Protein 1PM4 (pdb70)

Sequence (351 aa):
IPNIATYTGTIQGKGEVCIIGNKEGKTRGGELYAVLHSTNVNADMTLILLRNVGGNGWGEIKRNDIDKPLKYEDYYTSGLSWIWKIKNNSSETSNYSLDATVHDDKEDSDVLTKCPVIPNIATYTGTIQGKGEVCIIGNKEGKTRGGELYAVLHSTNVNADMTLILLRNVGGNGWGEIKRNDIDKPLKYEDYYTSGLSWIWKIKNNSSETSNYSLDATVHDDKEDSDVLTKCPVIPNIATYTGTIQGKGEVCIIGNKEGKTRGGELYAVLHSTNVNADMTLILLRNVGGNGWGEIKRNDIDKPLKYEDYYTSGLSWIWKIKNNSSETSNYSLDATVHDDKEDSDVLTKCPV

B-factor: mean 22.73, std 11.71, range [5.82, 66.78]

Radius of gyration: 20.9 Å; Cα contacts (8 Å, |Δi|>4): 902; chains: 3; bounding box: 54×54×40 Å

Structure (mmCIF, N/CA/C/O backbone):
data_1PM4
#
_entry.id   1PM4
#
_cell.length_a   138.651
_cell.length_b   78.652
_cell.length_c   32.901
_cell.angle_alpha   90.00
_cell.angle_beta   91.97
_cell.angle_gamma   90.00
#
_symmetry.space_group_name_H-M   'C 1 2 1'
#
loop_
_entity.id
_entity.type
_entity.pdbx_description
1 polymer YPM
2 water water
#
loop_
_atom_site.group_PDB
_atom_site.id
_atom_site.type_symbol
_atom_site.label_atom_id
_atom_site.label_alt_id
_atom_site.label_comp_id
_atom_site.label_asym_id
_atom_site.label_entity_id
_atom_site.label_seq_id
_atom_site.pdbx_PDB_ins_code
_atom_site.Cartn_x
_atom_site.Cartn_y
_atom_site.Cartn_z
_atom_site.occupancy
_atom_site.B_iso_or_equiv
_atom_site.auth_seq_id
_atom_site.auth_comp_id
_atom_site.auth_asym_id
_atom_site.auth_atom_id
_atom_site.pdbx_PDB_model_num
ATOM 1 N N . ILE A 1 3 ? 37.907 -2.412 -4.445 1.00 39.51 15 ILE A N 1
ATOM 2 C CA . ILE A 1 3 ? 39.078 -2.206 -5.350 1.00 39.07 15 ILE A CA 1
ATOM 3 C C . ILE A 1 3 ? 39.536 -0.709 -5.520 1.00 37.75 15 ILE A C 1
ATOM 4 O O . ILE A 1 3 ? 40.404 -0.417 -6.347 1.00 37.98 15 ILE A O 1
ATOM 9 N N . PRO A 1 4 ? 38.977 0.232 -4.757 1.00 35.96 16 PRO A N 1
ATOM 10 C CA . PRO A 1 4 ? 39.159 1.673 -5.049 1.00 33.75 16 PRO A CA 1
ATOM 11 C C . PRO A 1 4 ? 40.601 2.252 -4.992 1.00 30.61 16 PRO A C 1
ATOM 12 O O . PRO A 1 4 ? 41.420 1.935 -4.116 1.00 30.88 16 PRO A O 1
ATOM 16 N N . ASN A 1 5 ? 40.893 3.146 -5.912 1.00 25.41 17 ASN A N 1
ATOM 17 C CA . ASN A 1 5 ? 42.199 3.778 -5.928 1.00 22.91 17 ASN A CA 1
ATOM 18 C C . ASN A 1 5 ? 42.055 5.168 -5.281 1.00 19.70 17 ASN A C 1
ATOM 19 O O . ASN A 1 5 ? 41.408 6.012 -5.871 1.00 17.25 17 ASN A O 1
ATOM 24 N N . ILE A 1 6 ? 42.557 5.320 -4.067 1.00 18.09 18 ILE A N 1
ATOM 25 C CA . ILE A 1 6 ? 42.500 6.584 -3.308 1.00 16.67 18 ILE A CA 1
ATOM 26 C C . ILE A 1 6 ? 43.93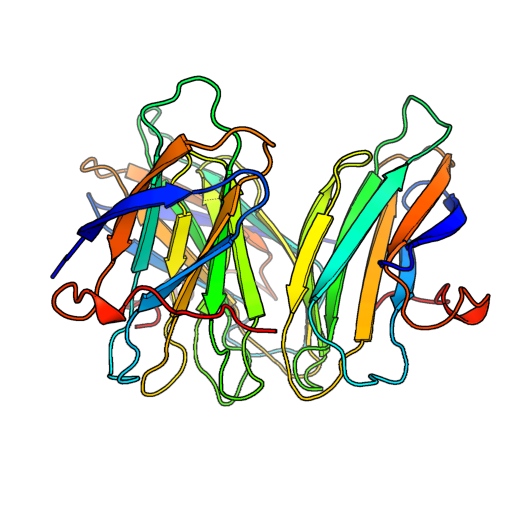2 7.093 -3.224 1.00 16.62 18 ILE A C 1
ATOM 27 O O . ILE A 1 6 ? 44.853 6.342 -2.795 1.00 18.31 18 ILE A O 1
ATOM 32 N N . ALA A 1 7 ? 44.176 8.333 -3.606 1.00 13.15 19 ALA A N 1
ATOM 33 C CA . ALA A 1 7 ? 45.491 8.964 -3.452 1.00 13.56 19 ALA A CA 1
ATOM 34 C C . ALA A 1 7 ? 45.432 9.970 -2.352 1.00 12.69 19 ALA A C 1
ATOM 35 O O . ALA A 1 7 ? 44.336 10.419 -2.011 1.00 12.24 19 ALA A O 1
ATOM 37 N N . THR A 1 8 ? 46.584 10.458 -1.909 1.00 11.00 20 THR A N 1
ATOM 38 C CA . THR A 1 8 ? 46.596 11.575 -0.962 1.00 10.54 20 THR A CA 1
ATOM 39 C C . THR A 1 8 ? 47.429 12.712 -1.499 1.00 11.57 20 THR A C 1
ATOM 40 O O . THR A 1 8 ? 48.612 12.535 -1.811 1.00 12.81 20 THR A O 1
ATOM 44 N N . TYR A 1 9 ? 46.803 13.873 -1.655 1.00 9.28 21 TYR A N 1
ATOM 45 C CA . TYR A 1 9 ? 47.462 15.108 -2.015 1.00 10.12 21 TYR A CA 1
ATOM 46 C C . TYR A 1 9 ? 47.793 15.848 -0.745 1.00 11.35 21 TYR A C 1
ATOM 47 O O . TYR A 1 9 ? 46.908 16.017 0.111 1.00 13.33 21 TYR A O 1
ATOM 56 N N . THR A 1 10 ? 49.021 16.342 -0.655 1.00 10.69 22 THR A N 1
ATOM 57 C CA . THR A 1 10 ? 49.435 17.061 0.542 1.00 10.56 22 THR A CA 1
ATOM 58 C C . THR A 1 10 ? 49.966 18.416 0.103 1.00 10.44 22 THR A C 1
ATOM 59 O O . THR A 1 10 ? 50.555 18.572 -1.012 1.00 12.02 22 THR A O 1
ATOM 66 N N . GLY A 1 11 ? 49.761 19.436 0.916 1.00 8.39 23 GLY A N 1
ATOM 67 C CA . GLY A 1 11 ? 50.326 20.733 0.644 1.00 9.05 23 GLY A CA 1
ATOM 68 C C . GLY A 1 11 ? 50.088 21.688 1.792 1.00 10.56 23 GLY A C 1
ATOM 69 O O . GLY A 1 11 ? 49.808 21.271 2.925 1.00 9.35 23 GLY A O 1
ATOM 70 N N . THR A 1 12 ? 50.239 22.972 1.478 1.00 10.22 24 THR A N 1
ATOM 71 C CA . THR A 1 12 ? 50.011 24.034 2.419 1.00 9.12 24 THR A CA 1
ATOM 72 C C . THR A 1 12 ? 49.127 25.056 1.748 1.00 9.84 24 THR A C 1
ATOM 73 O O . THR A 1 12 ? 49.326 25.321 0.554 1.00 10.58 24 THR A O 1
ATOM 77 N N . ILE A 1 13 ? 48.100 25.531 2.464 1.00 7.30 25 ILE A N 1
ATOM 78 C CA . ILE A 1 13 ? 47.164 26.488 1.845 1.00 6.38 25 ILE A CA 1
ATOM 79 C C . ILE A 1 13 ? 47.198 27.744 2.649 1.00 7.58 25 ILE A C 1
ATOM 80 O O . ILE A 1 13 ? 47.011 27.770 3.884 1.00 7.42 25 ILE A O 1
ATOM 85 N N . GLN A 1 14 ? 47.560 28.821 2.002 1.00 7.80 26 GLN A N 1
ATOM 86 C CA . GLN A 1 14 ? 47.653 30.101 2.658 1.00 6.43 26 GLN A CA 1
ATOM 87 C C . GLN A 1 14 ? 46.317 30.586 3.233 1.00 7.60 26 GLN A C 1
ATOM 88 O O . GLN A 1 14 ? 45.240 30.134 2.821 1.00 8.59 26 GLN A O 1
ATOM 94 N N . GLY A 1 15 ? 46.394 31.506 4.186 1.00 8.05 27 GLY A N 1
ATOM 95 C CA . GLY A 1 15 ? 45.178 32.136 4.721 1.00 7.55 27 GLY A CA 1
ATOM 96 C C . GLY A 1 15 ? 44.232 32.604 3.607 1.00 7.23 27 GLY A C 1
ATOM 97 O O . GLY A 1 15 ? 44.681 33.265 2.656 1.00 7.09 27 GLY A O 1
ATOM 98 N N . LYS A 1 16 ? 42.943 32.250 3.747 1.00 7.67 28 LYS A N 1
ATOM 99 C CA . LYS A 1 16 ? 41.875 32.587 2.816 1.00 6.34 28 LYS A CA 1
ATOM 100 C C . LYS A 1 16 ? 42.083 32.040 1.404 1.00 8.58 28 LYS A C 1
ATOM 101 O O . LYS A 1 16 ? 41.199 32.283 0.562 1.00 10.19 28 LYS A O 1
ATOM 107 N N . GLY A 1 17 ? 43.097 31.201 1.190 1.00 7.82 29 GLY A N 1
ATOM 108 C CA . GLY A 1 17 ? 43.382 30.717 -0.144 1.00 8.73 29 GLY A CA 1
ATOM 109 C C . GLY A 1 17 ? 42.398 29.635 -0.603 1.00 9.21 29 GLY A C 1
ATOM 110 O O . GLY A 1 17 ? 41.619 29.048 0.212 1.00 7.97 29 GLY A O 1
ATOM 111 N N . GLU A 1 18 ? 42.423 29.360 -1.899 1.00 7.90 30 GLU A N 1
ATOM 112 C CA . GLU A 1 18 ? 41.653 28.269 -2.456 1.00 9.63 30 GLU A CA 1
ATOM 113 C C . GLU A 1 18 ? 42.576 27.469 -3.352 1.00 10.50 30 GLU A C 1
ATOM 114 O O . GLU A 1 18 ? 43.379 28.085 -4.097 1.00 14.89 30 GLU A O 1
ATOM 125 N N . VAL A 1 19 ? 42.486 26.155 -3.302 1.00 10.35 31 VAL A N 1
ATOM 126 C CA . VAL A 1 19 ? 43.308 25.276 -4.118 1.00 9.80 31 VAL A CA 1
ATOM 127 C C . VAL A 1 19 ? 42.370 24.271 -4.757 1.00 10.13 31 VAL A C 1
ATOM 128 O O . VAL A 1 19 ? 41.515 23.708 -4.055 1.00 9.61 31 VAL A O 1
ATOM 132 N N . CYS A 1 20 ? 42.474 24.082 -6.093 1.00 8.80 32 CYS A N 1
ATOM 133 C CA . CYS A 1 20 ? 41.637 23.141 -6.796 1.00 8.48 32 CYS A CA 1
ATOM 134 C C . CYS A 1 20 ? 42.463 22.002 -7.389 1.00 8.12 32 CYS A C 1
ATOM 135 O O . CYS A 1 20 ? 43.551 22.248 -7.976 1.00 9.76 32 CYS A O 1
ATOM 138 N N . ILE A 1 21 ? 41.943 20.796 -7.225 1.00 7.98 33 ILE A N 1
ATOM 139 C CA . ILE A 1 21 ? 42.599 19.573 -7.641 1.00 9.39 33 ILE A CA 1
ATOM 140 C C . ILE A 1 21 ? 41.637 18.862 -8.589 1.00 10.06 33 ILE A C 1
ATOM 141 O O . ILE A 1 21 ? 40.469 18.623 -8.271 1.00 10.20 33 ILE A O 1
ATOM 146 N N . ILE A 1 22 ? 42.122 18.591 -9.793 1.00 10.45 34 ILE A N 1
ATOM 147 C CA . ILE A 1 22 ? 41.279 17.957 -10.801 1.00 11.14 34 ILE A CA 1
ATOM 148 C C . ILE A 1 22 ? 41.463 16.403 -10.806 1.00 11.69 34 ILE A C 1
ATOM 149 O O . ILE A 1 22 ? 42.525 15.891 -10.566 1.00 13.18 34 ILE A O 1
ATOM 154 N N . GLY A 1 23 ? 40.394 15.744 -11.147 1.00 13.41 35 GLY A N 1
ATOM 155 C CA . GLY A 1 23 ? 40.361 14.288 -11.294 1.00 15.62 35 GLY A CA 1
ATOM 156 C C . GLY A 1 23 ? 39.777 13.922 -12.626 1.00 16.66 35 GLY A C 1
ATOM 157 O O . GLY A 1 23 ? 38.908 14.624 -13.153 1.00 15.17 35 GLY A O 1
ATOM 158 N N . ASN A 1 24 ? 40.220 12.776 -13.131 1.00 18.75 36 ASN A N 1
ATOM 159 C CA . ASN A 1 24 ? 39.758 12.254 -14.410 1.00 21.47 36 ASN A CA 1
ATOM 160 C C . ASN A 1 24 ? 39.815 13.301 -15.531 1.00 22.91 36 ASN A C 1
ATOM 161 O O . ASN A 1 24 ? 38.827 13.544 -16.208 1.00 20.72 36 ASN A O 1
ATOM 166 N N . LYS A 1 25 ? 40.974 13.930 -15.692 1.00 25.70 37 LYS A N 1
ATOM 167 C CA . LYS A 1 25 ? 41.001 15.238 -16.365 1.00 28.17 37 LYS A CA 1
ATOM 168 C C . LYS A 1 25 ? 40.647 15.089 -17.883 1.00 31.64 37 LYS A C 1
ATOM 169 O O . LYS A 1 25 ? 39.882 15.901 -18.446 1.00 32.86 37 LYS A O 1
ATOM 175 N N . GLU A 1 26 ? 41.095 14.000 -18.496 1.00 33.84 38 GLU A N 1
ATOM 176 C CA . GLU A 1 26 ? 40.666 13.655 -19.866 1.00 36.02 38 GLU A CA 1
ATOM 177 C C . GLU A 1 26 ? 39.210 13.139 -20.030 1.00 36.91 38 GLU A C 1
ATOM 178 O O . GLU A 1 26 ? 38.833 12.740 -21.127 1.00 36.64 38 GLU A O 1
ATOM 184 N N . GLY A 1 27 ? 38.415 13.131 -18.954 1.00 37.55 39 GLY A N 1
ATOM 185 C CA . GLY A 1 27 ? 37.052 12.625 -18.990 1.00 38.09 39 GLY A CA 1
ATOM 186 C C . GLY A 1 27 ? 36.960 11.228 -19.603 1.00 38.71 39 GLY A C 1
ATOM 187 O O . GLY A 1 27 ? 36.217 11.010 -20.564 1.00 38.61 39 GLY A O 1
ATOM 188 N N . LYS A 1 28 ? 37.751 10.295 -19.090 1.00 38.93 40 LYS A N 1
ATOM 189 C CA . LYS A 1 28 ? 37.611 8.900 -19.457 1.00 39.10 40 LYS A CA 1
ATOM 190 C C . LYS A 1 28 ? 36.328 8.416 -18.793 1.00 39.34 40 LYS A C 1
ATOM 191 O O . LYS A 1 28 ? 35.887 8.996 -17.781 1.00 39.13 40 LYS A O 1
ATOM 197 N N . THR A 1 29 ? 35.702 7.393 -19.382 1.00 39.32 41 THR A N 1
ATOM 198 C CA . THR A 1 29 ? 34.418 6.887 -18.881 1.00 39.40 41 THR A CA 1
ATOM 199 C C . THR A 1 29 ? 34.627 6.114 -17.573 1.00 39.29 41 THR A C 1
ATOM 200 O O . THR A 1 29 ? 35.526 5.276 -17.462 1.00 39.73 41 THR A O 1
ATOM 204 N N . ARG A 1 30 ? 33.793 6.401 -16.585 1.00 39.20 42 ARG A N 1
ATOM 205 C CA . ARG A 1 30 ? 33.835 5.661 -15.323 1.00 39.00 42 ARG A CA 1
ATOM 206 C C . ARG A 1 30 ? 32.462 5.627 -14.713 1.00 38.48 42 ARG A C 1
ATOM 207 O O . ARG A 1 30 ? 31.664 6.543 -14.942 1.00 39.30 42 ARG A O 1
ATOM 215 N N . GLY A 1 31 ? 32.193 4.572 -13.933 1.00 37.04 43 GLY A N 1
ATOM 216 C CA . GLY A 1 31 ? 31.063 4.576 -13.025 1.00 35.61 43 GLY A CA 1
ATOM 217 C C . GLY A 1 31 ? 31.362 4.056 -11.634 1.00 33.76 43 GLY A C 1
ATOM 218 O O . GLY A 1 31 ? 32.026 3.029 -11.463 1.00 35.07 43 GLY A O 1
ATOM 219 N N . GLY A 1 32 ? 30.838 4.747 -10.627 1.00 30.34 44 GLY A N 1
ATOM 220 C CA . GLY A 1 32 ? 30.942 4.294 -9.252 1.00 27.93 44 GLY A CA 1
ATOM 221 C C . GLY A 1 32 ? 31.050 5.469 -8.311 1.00 25.67 44 GLY A C 1
ATOM 222 O O . GLY A 1 32 ? 30.551 6.549 -8.629 1.00 25.44 44 GLY A O 1
ATOM 223 N N . GLU A 1 33 ? 31.667 5.270 -7.160 1.00 23.06 45 GLU A N 1
ATOM 224 C CA . GLU A 1 33 ? 31.659 6.284 -6.144 1.00 21.47 45 GLU A CA 1
ATOM 225 C C . GLU A 1 33 ? 32.948 7.140 -6.249 1.00 19.55 45 GLU A C 1
ATOM 226 O O . GLU A 1 33 ? 34.062 6.653 -6.431 1.00 19.12 45 GLU A O 1
ATOM 232 N N . LEU A 1 34 ? 32.761 8.417 -6.110 1.00 15.98 46 LEU A N 1
ATOM 233 C CA . LEU A 1 34 ? 33.835 9.343 -5.912 1.00 16.17 46 LEU A CA 1
ATOM 234 C C . LEU A 1 34 ? 33.840 9.548 -4.412 1.00 15.77 46 LEU A C 1
ATOM 235 O O . LEU A 1 34 ? 32.776 9.686 -3.813 1.00 16.84 46 LEU A O 1
ATOM 240 N N . TYR A 1 35 ? 35.015 9.565 -3.806 1.00 14.93 47 TYR A N 1
ATOM 241 C CA . TYR A 1 35 ? 35.174 9.756 -2.355 1.00 13.88 47 TYR A CA 1
ATOM 242 C C . TYR A 1 35 ? 36.302 10.731 -2.171 1.00 12.82 47 TYR A C 1
ATOM 243 O O . TYR A 1 35 ? 37.297 10.691 -2.894 1.00 9.86 47 TYR A O 1
ATOM 252 N N . ALA A 1 36 ? 36.159 11.628 -1.208 1.00 11.34 48 ALA A N 1
ATOM 253 C CA . ALA A 1 36 ? 37.291 12.432 -0.782 1.00 11.79 48 ALA A CA 1
ATOM 254 C C . ALA A 1 36 ? 37.053 12.873 0.632 1.00 11.10 48 ALA A C 1
ATOM 255 O O . ALA A 1 36 ? 35.939 12.938 1.087 1.00 11.74 48 ALA A O 1
ATOM 257 N N . VAL A 1 37 ? 38.140 13.097 1.341 1.00 9.00 49 VAL A N 1
ATOM 258 C CA . VAL A 1 37 ? 38.068 13.711 2.715 1.00 9.93 49 VAL A CA 1
ATOM 259 C C . VAL A 1 37 ? 39.265 14.605 2.851 1.00 8.77 49 VAL A C 1
ATOM 260 O O . VAL A 1 37 ? 40.375 14.242 2.444 1.00 9.14 49 VAL A O 1
ATOM 264 N N . LEU A 1 38 ? 39.018 15.807 3.367 1.00 7.92 50 LEU A N 1
ATOM 265 C CA . LEU A 1 38 ? 40.009 16.814 3.655 1.00 7.38 50 LEU A CA 1
ATOM 266 C C . LEU A 1 38 ? 40.484 16.756 5.067 1.00 7.87 50 LEU A C 1
ATOM 267 O O . LEU A 1 38 ? 39.662 16.620 5.951 1.00 8.51 50 LEU A O 1
ATOM 272 N N . HIS A 1 39 ? 41.794 16.856 5.280 1.00 8.36 51 HIS A N 1
ATOM 273 C CA . HIS A 1 39 ? 42.343 16.805 6.653 1.00 9.26 51 HIS A CA 1
ATOM 274 C C . HIS A 1 39 ? 43.410 17.890 6.746 1.00 9.74 51 HIS A C 1
ATOM 275 O O . HIS A 1 39 ? 43.884 18.432 5.748 1.00 9.12 51 HIS A O 1
ATOM 282 N N . SER A 1 40 ? 43.833 18.167 7.976 1.00 8.48 52 SER A N 1
ATOM 283 C CA . SER A 1 40 ? 44.950 19.064 8.245 1.00 9.25 52 SER A CA 1
ATOM 284 C C . SER A 1 40 ? 45.665 18.686 9.542 1.00 9.40 52 SER A C 1
ATOM 285 O O . SER A 1 40 ? 44.984 18.310 10.548 1.00 10.97 52 SER A O 1
ATOM 288 N N . THR A 1 41 ? 46.993 18.758 9.501 1.00 10.32 53 THR A N 1
ATOM 289 C CA . THR A 1 41 ? 47.768 18.630 10.756 1.00 10.95 53 THR A CA 1
ATOM 290 C C . THR A 1 41 ? 47.570 19.808 11.683 1.00 11.67 53 THR A C 1
ATOM 291 O O . THR A 1 41 ? 48.017 19.716 12.823 1.00 13.06 53 THR A O 1
ATOM 295 N N . ASN A 1 42 ? 46.967 20.902 11.222 1.00 10.07 54 ASN A N 1
ATOM 296 C CA . ASN A 1 42 ? 46.552 22.020 12.031 1.00 10.68 54 ASN A CA 1
ATOM 297 C C . ASN A 1 42 ? 45.282 21.634 12.725 1.00 10.34 54 ASN A C 1
ATOM 298 O O . ASN A 1 42 ? 44.266 21.565 12.120 1.00 10.82 54 ASN A O 1
ATOM 303 N N . VAL A 1 43 ? 45.335 21.436 14.033 1.00 11.44 55 VAL A N 1
ATOM 304 C CA . VAL A 1 43 ? 44.151 20.906 14.735 1.00 10.21 55 VAL A CA 1
ATOM 305 C C . VAL A 1 43 ? 43.037 21.957 14.686 1.00 11.19 55 VAL A C 1
ATOM 306 O O . VAL A 1 43 ? 41.856 21.645 14.845 1.00 11.95 55 VAL A O 1
ATOM 310 N N . ASN A 1 44 ? 43.423 23.205 14.479 1.00 11.44 56 ASN A N 1
ATOM 311 C CA . ASN A 1 44 ? 42.469 24.293 14.457 1.00 12.81 56 ASN A CA 1
ATOM 312 C C . ASN A 1 44 ? 41.976 24.649 13.048 1.00 11.84 56 ASN A C 1
ATOM 313 O O . ASN A 1 44 ? 41.319 25.661 12.853 1.00 14.62 56 ASN A O 1
ATOM 318 N N . ALA A 1 45 ? 42.292 23.835 12.084 1.00 11.30 57 ALA A N 1
ATOM 319 C CA . ALA A 1 45 ? 41.988 24.184 10.713 1.00 10.84 57 ALA A CA 1
ATOM 320 C C . ALA A 1 45 ? 40.501 24.365 10.497 1.00 10.25 57 ALA A C 1
ATOM 321 O O . ALA A 1 45 ? 39.663 23.612 11.079 1.00 10.43 57 ALA A O 1
ATOM 323 N N . ASP A 1 46 ? 40.145 25.360 9.679 1.00 9.53 58 ASP A N 1
ATOM 324 C CA . ASP A 1 46 ? 38.782 25.641 9.299 1.00 10.77 58 ASP A CA 1
ATOM 325 C C . ASP A 1 46 ? 38.714 25.729 7.770 1.00 10.35 58 ASP A C 1
ATOM 326 O O . ASP A 1 46 ? 39.205 26.742 7.189 1.00 9.58 58 ASP A O 1
ATOM 331 N N . MET A 1 47 ? 38.304 24.625 7.103 1.00 9.14 59 MET A N 1
ATOM 332 C CA . MET A 1 47 ? 38.322 24.508 5.632 1.00 8.16 59 MET A CA 1
ATOM 333 C C . MET A 1 47 ? 37.057 23.822 5.122 1.00 9.74 59 MET A C 1
ATOM 334 O O . MET A 1 47 ? 36.348 23.086 5.847 1.00 12.21 59 MET A O 1
ATOM 339 N N . THR A 1 48 ? 36.728 24.149 3.886 1.00 6.97 60 THR A N 1
ATOM 340 C CA . THR A 1 48 ? 35.622 23.551 3.198 1.00 9.21 60 THR A CA 1
ATOM 341 C C . THR A 1 48 ? 36.069 22.860 1.963 1.00 9.01 60 THR A C 1
ATOM 342 O O . THR A 1 48 ? 36.915 23.359 1.259 1.00 5.98 60 THR A O 1
ATOM 346 N N . LEU A 1 49 ? 35.507 21.688 1.738 1.00 7.89 61 LEU A N 1
ATOM 347 C CA . LEU A 1 49 ? 35.744 20.926 0.520 1.00 8.66 61 LEU A CA 1
ATOM 348 C C . LEU A 1 49 ? 34.478 20.931 -0.340 1.00 9.32 61 LEU A C 1
ATOM 349 O O . LEU A 1 49 ? 33.397 20.526 0.121 1.00 10.33 61 LEU A O 1
ATOM 354 N N . ILE A 1 50 ? 34.645 21.327 -1.583 1.00 8.39 62 ILE A N 1
ATOM 355 C CA . ILE A 1 50 ? 33.534 21.412 -2.514 1.00 9.47 62 ILE A CA 1
ATOM 356 C C . ILE A 1 50 ? 33.855 20.538 -3.716 1.00 9.88 62 ILE A C 1
ATOM 357 O O . ILE A 1 50 ? 34.940 20.616 -4.280 1.00 9.58 62 ILE A O 1
ATOM 362 N N . LEU A 1 51 ? 32.933 19.635 -4.064 1.00 10.32 63 LEU A N 1
ATOM 363 C CA . LEU A 1 51 ? 32.981 18.853 -5.281 1.00 11.55 63 LEU A CA 1
ATOM 364 C C . LEU A 1 51 ? 32.265 19.574 -6.405 1.00 11.05 63 LEU A C 1
ATOM 365 O O . LEU A 1 51 ? 31.066 19.926 -6.294 1.00 10.35 63 LEU A O 1
ATOM 370 N N . LEU A 1 52 ? 33.024 19.878 -7.464 1.00 11.54 64 LEU A N 1
ATOM 371 C CA . LEU A 1 52 ? 32.451 20.443 -8.662 1.00 13.52 64 LEU A CA 1
ATOM 372 C C . LEU A 1 52 ? 32.485 19.438 -9.806 1.00 14.99 64 LEU A C 1
ATOM 373 O O . LEU A 1 52 ? 33.452 18.648 -9.938 1.00 15.42 64 LEU A O 1
ATOM 378 N N . ARG A 1 53 ? 31.464 19.502 -10.651 1.00 17.36 65 ARG A N 1
ATOM 379 C CA . ARG A 1 53 ? 31.418 18.718 -11.885 1.00 20.16 65 ARG A CA 1
ATOM 380 C C . ARG A 1 53 ? 31.299 19.597 -13.106 1.00 21.62 65 ARG A C 1
ATOM 381 O O . ARG A 1 53 ? 30.658 20.632 -13.053 1.00 15.46 65 ARG A O 1
ATOM 389 N N . ASN A 1 54 ? 31.901 19.182 -14.218 1.00 25.14 66 ASN A N 1
ATOM 390 C CA . ASN A 1 54 ? 31.690 19.878 -15.469 1.00 28.41 66 ASN A CA 1
ATOM 391 C C . ASN A 1 54 ? 30.372 19.355 -16.056 1.00 30.72 66 ASN A C 1
ATOM 392 O O . ASN A 1 54 ? 30.201 18.172 -16.293 1.00 32.17 66 ASN A O 1
ATOM 397 N N . VAL A 1 55 ? 29.455 20.259 -16.296 1.00 33.09 67 VAL A N 1
ATOM 398 C CA . VAL A 1 55 ? 28.022 19.934 -16.347 1.00 35.34 67 VAL A CA 1
ATOM 399 C C . VAL A 1 55 ? 27.515 19.320 -17.672 1.00 36.89 67 VAL A C 1
ATOM 400 O O . VAL A 1 55 ? 26.847 18.243 -17.675 1.00 37.53 67 VAL A O 1
ATOM 404 N N . GLY A 1 56 ? 27.774 20.032 -18.761 1.00 36.70 68 GLY A N 1
ATOM 405 C CA . GLY A 1 56 ? 27.607 19.472 -20.099 1.00 37.56 68 GLY A CA 1
ATOM 406 C C . GLY A 1 56 ? 28.448 20.211 -21.132 1.00 37.49 68 GLY A C 1
ATOM 407 O O . GLY A 1 56 ? 28.060 20.325 -22.303 1.00 37.63 68 GLY A O 1
ATOM 408 N N . GLY A 1 57 ? 29.611 20.703 -20.694 1.00 37.65 69 GLY A N 1
ATOM 409 C CA . GLY A 1 57 ? 30.359 21.715 -21.434 1.00 37.66 69 GLY A CA 1
ATOM 410 C C . GLY A 1 57 ? 29.847 23.116 -21.114 1.00 37.09 69 GLY A C 1
ATOM 411 O O . GLY A 1 57 ? 30.348 24.151 -21.632 1.00 37.79 69 GLY A O 1
ATOM 412 N N . ASN A 1 58 ? 28.838 23.162 -20.248 1.00 35.28 70 ASN A N 1
ATOM 413 C CA . ASN A 1 58 ? 28.201 24.425 -19.897 1.00 34.31 70 ASN A CA 1
ATOM 414 C C . ASN A 1 58 ? 29.060 25.225 -18.898 1.00 32.06 70 ASN A C 1
ATOM 415 O O . ASN A 1 58 ? 28.941 26.471 -18.776 1.00 32.02 70 ASN A O 1
ATOM 420 N N . GLY A 1 59 ? 29.977 24.510 -18.237 1.00 28.78 71 GLY A N 1
ATOM 421 C CA . GLY A 1 59 ? 30.771 25.065 -17.187 1.00 26.63 71 GLY A CA 1
ATOM 422 C C . GLY A 1 59 ? 30.790 24.132 -15.986 1.00 23.73 71 GLY A C 1
ATOM 423 O O . GLY A 1 59 ? 30.448 22.979 -16.062 1.00 23.53 71 GLY A O 1
ATOM 424 N N . TRP A 1 60 ? 31.207 24.664 -14.857 1.00 21.23 72 TRP A N 1
ATOM 425 C CA . TRP A 1 60 ? 31.402 23.872 -13.661 1.00 18.09 72 TRP A CA 1
ATOM 426 C C . TRP A 1 60 ? 30.327 24.220 -12.651 1.00 17.48 72 TRP A C 1
ATOM 427 O O . TRP A 1 60 ? 29.976 25.405 -12.508 1.00 19.29 72 TRP A O 1
ATOM 438 N N . GLY A 1 61 ? 29.829 23.218 -11.947 1.00 14.61 73 GLY A N 1
ATOM 439 C CA . GLY A 1 61 ? 28.800 23.372 -10.944 1.00 14.77 73 GLY A CA 1
ATOM 440 C C . GLY A 1 61 ? 29.027 22.530 -9.704 1.00 11.95 73 GLY A C 1
ATOM 441 O O . GLY A 1 61 ? 29.321 21.307 -9.777 1.00 13.90 73 GLY A O 1
ATOM 442 N N . GLU A 1 62 ? 28.765 23.111 -8.547 1.00 11.81 74 GLU A N 1
ATOM 443 C CA . GLU A 1 62 ? 28.880 22.347 -7.304 1.00 11.13 74 GLU A CA 1
ATOM 444 C C . GLU A 1 62 ? 27.888 21.167 -7.246 1.00 12.17 74 GLU A C 1
ATOM 445 O O . GLU A 1 62 ? 26.742 21.303 -7.581 1.00 10.85 74 GLU A O 1
ATOM 451 N N . ILE A 1 63 ? 28.355 20.004 -6.864 1.00 13.78 75 ILE A N 1
ATOM 452 C CA . ILE A 1 63 ? 27.512 18.883 -6.472 1.00 14.06 75 ILE A CA 1
ATOM 453 C C . ILE A 1 63 ? 27.172 18.909 -5.024 1.00 14.32 75 ILE A C 1
ATOM 454 O O . ILE A 1 63 ? 25.990 18.796 -4.646 1.00 13.60 75 ILE A O 1
ATOM 459 N N . LYS A 1 64 ? 28.187 18.993 -4.160 1.00 11.46 76 LYS A N 1
ATOM 460 C CA . LYS A 1 64 ? 27.975 19.042 -2.736 1.00 11.17 76 LYS A CA 1
ATOM 461 C C . LYS A 1 64 ? 29.265 19.511 -2.087 1.00 10.28 76 LYS A C 1
ATOM 462 O O . LYS A 1 64 ? 30.251 19.615 -2.760 1.00 11.26 76 LYS A O 1
ATOM 468 N N . ARG A 1 65 ? 29.187 19.744 -0.793 1.00 11.09 77 ARG A N 1
ATOM 469 C CA . ARG A 1 65 ? 30.301 20.216 0.015 1.00 11.61 77 ARG A CA 1
ATOM 470 C C . ARG A 1 65 ? 30.305 19.680 1.420 1.00 12.71 77 ARG A C 1
ATOM 471 O O . ARG A 1 65 ? 29.286 19.261 1.971 1.00 12.76 77 ARG A O 1
ATOM 479 N N . ASN A 1 66 ? 31.463 19.710 2.057 1.00 12.86 78 ASN A N 1
ATOM 480 C CA . ASN A 1 66 ? 31.551 19.219 3.432 1.00 15.42 78 ASN A CA 1
ATOM 481 C C . ASN A 1 66 ? 32.603 19.994 4.164 1.00 14.55 78 ASN A C 1
ATOM 482 O O . ASN A 1 66 ? 33.536 20.586 3.543 1.00 13.04 78 ASN A O 1
ATOM 487 N N . ASP A 1 67 ? 32.551 19.961 5.475 1.00 11.61 79 ASP A N 1
ATOM 488 C CA . ASP A 1 67 ? 33.593 20.552 6.257 1.00 13.12 79 ASP A CA 1
ATOM 489 C C . ASP A 1 67 ? 34.822 19.643 6.247 1.00 10.64 79 ASP A C 1
ATOM 490 O O . ASP A 1 67 ? 34.758 18.484 5.849 1.00 9.31 79 ASP A O 1
ATOM 495 N N . ILE A 1 68 ? 35.901 20.184 6.746 1.00 11.78 80 ILE A N 1
ATOM 496 C CA . ILE A 1 68 ? 37.129 19.413 7.045 1.00 11.38 80 ILE A CA 1
ATOM 497 C C . ILE A 1 68 ? 36.764 18.204 7.894 1.00 11.07 80 ILE A C 1
ATOM 498 O O . ILE A 1 68 ? 35.843 18.268 8.723 1.00 9.59 80 ILE A O 1
ATOM 503 N N . ASP A 1 69 ? 37.384 17.077 7.588 1.00 10.70 81 ASP A N 1
ATOM 504 C CA . ASP A 1 69 ? 37.284 15.827 8.300 1.00 10.24 81 ASP A CA 1
ATOM 505 C C . ASP A 1 69 ? 35.983 15.065 8.025 1.00 11.43 81 ASP A C 1
ATOM 506 O O . ASP A 1 69 ? 35.847 13.976 8.550 1.00 12.46 81 ASP A O 1
ATOM 511 N N . LYS A 1 70 ? 35.066 15.610 7.232 1.00 9.78 82 LYS A N 1
ATOM 512 C CA . LYS A 1 70 ? 33.830 14.945 6.851 1.00 11.69 82 LYS A CA 1
ATOM 513 C C . LYS A 1 70 ? 33.905 14.396 5.423 1.00 11.36 82 LYS A C 1
ATOM 514 O O . LYS A 1 70 ? 33.992 15.162 4.506 1.00 10.46 82 LYS A O 1
ATOM 520 N N . PRO A 1 71 ? 33.852 13.097 5.220 1.00 12.79 83 PRO A N 1
ATOM 521 C CA . PRO A 1 71 ? 33.954 12.586 3.840 1.00 14.79 83 PRO A CA 1
ATOM 522 C C . PRO A 1 71 ? 32.776 12.944 2.958 1.00 14.75 83 PRO A C 1
ATOM 523 O O . PRO A 1 71 ? 31.641 13.111 3.437 1.00 15.52 83 PRO A O 1
ATOM 527 N N . LEU A 1 72 ? 33.091 13.148 1.684 1.00 13.09 84 LEU A N 1
ATOM 528 C CA . LEU A 1 72 ? 32.192 13.480 0.623 1.00 13.48 84 LEU A CA 1
ATOM 529 C C . LEU A 1 72 ? 32.158 12.255 -0.267 1.00 13.37 84 LEU A C 1
ATOM 530 O O . LEU A 1 72 ? 33.212 11.821 -0.756 1.00 12.43 84 LEU A O 1
ATOM 535 N N . LYS A 1 73 ? 30.973 11.713 -0.467 1.00 12.23 85 LYS A N 1
ATOM 536 C CA . LYS A 1 73 ? 30.771 10.574 -1.378 1.00 13.24 85 LYS A CA 1
ATOM 537 C C . LYS A 1 73 ? 29.710 10.929 -2.371 1.00 12.38 85 LYS A C 1
ATOM 538 O O . LYS A 1 73 ? 28.720 11.583 -1.997 1.00 12.46 85 LYS A O 1
ATOM 544 N N . TYR A 1 74 ? 29.901 10.472 -3.610 1.00 12.42 86 TYR A N 1
ATOM 545 C CA . TYR A 1 74 ? 28.979 10.764 -4.712 1.00 12.45 86 TYR A CA 1
ATOM 546 C C . TYR A 1 74 ? 29.053 9.692 -5.799 1.00 11.47 86 TYR A C 1
ATOM 547 O O . TYR A 1 74 ? 30.105 9.382 -6.285 1.00 13.49 86 TYR A O 1
ATOM 556 N N . GLU A 1 75 ? 27.916 9.134 -6.202 1.00 10.64 87 GLU A N 1
ATOM 557 C CA . GLU A 1 75 ? 27.892 8.077 -7.178 1.00 11.38 87 GLU A CA 1
ATOM 558 C C . GLU A 1 75 ? 27.452 8.615 -8.476 1.00 11.74 87 GLU A C 1
ATOM 559 O O . GLU A 1 75 ? 26.419 9.231 -8.534 1.00 10.78 87 GLU A O 1
ATOM 565 N N . ASP A 1 76 ? 28.200 8.271 -9.518 1.00 14.43 88 ASP A N 1
ATOM 566 C CA . ASP A 1 76 ? 27.984 8.649 -10.893 1.00 18.98 88 ASP A CA 1
ATOM 567 C C . ASP A 1 76 ? 28.075 7.392 -11.748 1.00 17.91 88 ASP A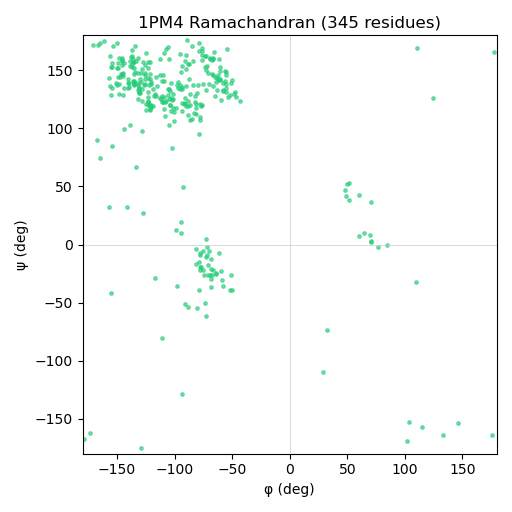 C 1
ATOM 568 O O . ASP A 1 76 ? 29.052 6.659 -11.615 1.00 17.62 88 ASP A O 1
ATOM 573 N N . TYR A 1 77 ? 27.101 7.159 -12.637 1.00 16.49 89 TYR A N 1
ATOM 574 C CA . TYR A 1 77 ? 27.132 6.003 -13.556 1.00 17.41 89 TYR A CA 1
ATOM 575 C C . TYR A 1 77 ? 26.938 6.453 -14.997 1.00 18.87 89 TYR A C 1
ATOM 576 O O . TYR A 1 77 ? 26.414 5.715 -15.851 1.00 19.23 89 TYR A O 1
ATOM 585 N N . TYR A 1 78 ? 27.328 7.689 -15.249 1.00 20.66 90 TYR A N 1
ATOM 586 C CA . TYR A 1 78 ? 27.166 8.293 -16.562 1.00 22.78 90 TYR A CA 1
ATOM 587 C C . TYR A 1 78 ? 28.016 7.582 -17.617 1.00 23.88 90 TYR A C 1
ATOM 588 O O . TYR A 1 78 ? 29.117 7.129 -17.334 1.00 22.85 90 TYR A O 1
ATOM 597 N N . THR A 1 79 ? 27.490 7.488 -18.832 1.00 24.96 91 THR A N 1
ATOM 598 C CA . THR A 1 79 ? 28.202 6.740 -19.859 1.00 27.34 91 THR A CA 1
ATOM 599 C C . THR A 1 79 ? 29.346 7.582 -20.453 1.00 29.03 91 THR A C 1
ATOM 600 O O . THR A 1 79 ? 30.435 7.046 -20.680 1.00 31.65 91 THR A O 1
ATOM 604 N N . SER A 1 80 ? 29.121 8.876 -20.653 1.00 29.92 92 SER A N 1
ATOM 605 C CA . SER A 1 80 ? 30.193 9.771 -21.095 1.00 31.00 92 SER A CA 1
ATOM 606 C C . SER A 1 80 ? 31.039 10.131 -19.872 1.00 31.33 92 SER A C 1
ATOM 607 O O . SER A 1 80 ? 30.513 10.371 -18.796 1.00 32.11 92 SER A O 1
ATOM 610 N N . GLY A 1 81 ? 32.353 10.136 -20.041 1.00 31.88 93 GLY A N 1
ATOM 611 C CA . GLY A 1 81 ? 33.243 10.450 -18.938 1.00 31.65 93 GLY A CA 1
ATOM 612 C C . GLY A 1 81 ? 33.179 11.922 -18.650 1.00 31.06 93 GLY A C 1
ATOM 613 O O . GLY A 1 81 ? 32.894 12.726 -19.533 1.00 33.07 93 GLY A O 1
ATOM 614 N N . LEU A 1 82 ? 33.448 12.289 -17.407 1.00 29.54 94 LEU A N 1
ATOM 615 C CA . LEU A 1 82 ? 33.492 13.677 -17.043 1.00 28.58 94 LEU A CA 1
ATOM 616 C C . LEU A 1 82 ? 34.481 13.874 -15.931 1.00 26.24 94 LEU A C 1
ATOM 617 O O . LEU A 1 82 ? 34.738 12.977 -15.119 1.00 27.08 94 LEU A O 1
ATOM 622 N N . SER A 1 83 ? 35.034 15.068 -15.906 1.00 24.81 95 SER A N 1
ATOM 623 C CA . SER A 1 83 ? 36.045 15.371 -14.929 1.00 21.63 95 SER A CA 1
ATOM 624 C C . SER A 1 83 ? 35.380 16.030 -13.761 1.00 18.35 95 SER A C 1
ATOM 625 O O . SER A 1 83 ? 34.230 16.509 -13.797 1.00 17.62 95 SER A O 1
ATOM 628 N N . TRP A 1 84 ? 36.120 16.050 -12.672 1.00 15.23 96 TRP A N 1
ATOM 629 C CA . TRP A 1 84 ? 35.596 16.644 -11.456 1.00 14.40 96 TRP A CA 1
ATOM 630 C C . TRP A 1 84 ? 36.709 17.477 -10.891 1.00 12.51 96 TRP A C 1
ATOM 631 O O . TRP A 1 84 ? 37.880 17.238 -11.199 1.00 9.53 96 TRP A O 1
ATOM 642 N N . ILE A 1 85 ? 36.340 18.422 -10.047 1.00 11.43 97 ILE A N 1
ATOM 643 C CA . ILE A 1 85 ? 37.278 19.202 -9.237 1.00 11.48 97 ILE A CA 1
ATOM 644 C C . ILE A 1 85 ? 36.895 19.183 -7.783 1.00 9.72 97 ILE A C 1
ATOM 645 O O . ILE A 1 85 ? 35.709 19.369 -7.379 1.00 10.40 97 ILE A O 1
ATOM 650 N N . TRP A 1 86 ? 37.907 18.948 -6.967 1.00 9.05 98 TRP A N 1
ATOM 651 C CA . TRP A 1 86 ? 37.856 19.165 -5.550 1.00 8.77 98 TRP A CA 1
ATOM 652 C C . TRP A 1 86 ? 38.394 20.583 -5.258 1.00 9.36 98 TRP A C 1
ATOM 653 O O . TRP A 1 86 ? 39.551 20.857 -5.527 1.00 12.19 98 TRP A O 1
ATOM 664 N N . LYS A 1 87 ? 37.544 21.462 -4.753 1.00 9.04 99 LYS A N 1
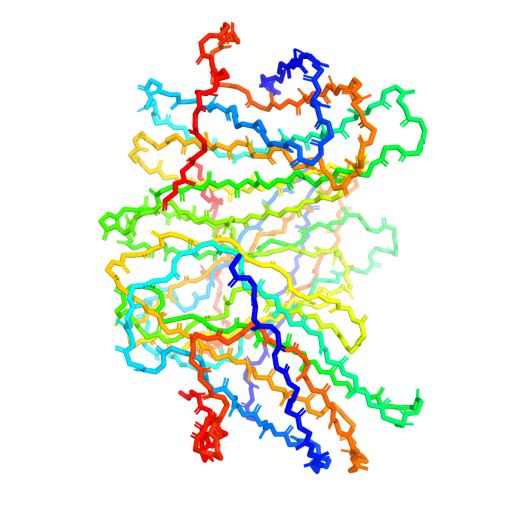ATOM 665 C CA . LYS A 1 87 ? 37.991 22.771 -4.335 1.00 8.13 99 LYS A CA 1
ATOM 666 C C . LYS A 1 87 ? 38.120 22.841 -2.818 1.00 8.16 99 LYS A C 1
ATOM 667 O O . LYS A 1 87 ? 37.162 22.550 -2.105 1.00 7.76 99 LYS A O 1
ATOM 673 N N . ILE A 1 88 ? 39.287 23.199 -2.369 1.00 8.04 100 ILE A N 1
ATOM 674 C CA . ILE A 1 88 ? 39.641 23.360 -0.967 1.00 7.88 100 ILE A CA 1
ATOM 675 C C . ILE A 1 88 ? 39.668 24.846 -0.703 1.00 7.46 100 ILE A C 1
ATOM 676 O O . ILE A 1 88 ? 40.499 25.579 -1.288 1.00 9.06 100 ILE A O 1
ATOM 681 N N . LYS A 1 89 ? 38.827 25.281 0.228 1.00 8.45 101 LYS A N 1
ATOM 682 C CA . LYS A 1 89 ? 38.788 26.654 0.640 1.00 8.44 101 LYS A CA 1
ATOM 683 C C . LYS A 1 89 ? 39.294 26.751 2.075 1.00 8.19 101 LYS A C 1
ATOM 684 O O . LYS A 1 89 ? 38.766 26.070 2.939 1.00 8.14 101 LYS A O 1
ATOM 690 N N . ASN A 1 90 ? 40.307 27.593 2.302 1.00 7.20 102 ASN A N 1
ATOM 691 C CA . ASN A 1 90 ? 40.736 27.890 3.655 1.00 7.05 102 ASN A CA 1
ATOM 692 C C . ASN A 1 90 ? 39.917 29.033 4.232 1.00 9.62 102 ASN A C 1
ATOM 693 O O . ASN A 1 90 ? 39.997 30.163 3.743 1.00 8.86 102 ASN A O 1
ATOM 698 N N . ASN A 1 91 ? 39.019 28.725 5.160 1.00 7.73 103 ASN A N 1
ATOM 699 C CA . ASN A 1 91 ? 38.144 29.750 5.757 1.00 9.32 103 ASN A CA 1
ATOM 700 C C . ASN A 1 91 ? 38.871 30.593 6.797 1.00 8.94 103 ASN A C 1
ATOM 701 O O . ASN A 1 91 ? 38.411 31.696 7.191 1.00 10.54 103 ASN A O 1
ATOM 706 N N . SER A 1 92 ? 39.981 30.075 7.290 1.00 9.77 104 SER A N 1
ATOM 707 C CA . SER A 1 92 ? 40.812 30.753 8.277 1.00 9.74 104 SER A CA 1
ATOM 708 C C . SER A 1 92 ? 41.843 31.667 7.640 1.00 9.13 104 SER A C 1
ATOM 709 O O . SER A 1 92 ? 42.240 31.473 6.473 1.00 8.36 104 SER A O 1
ATOM 712 N N . SER A 1 93 ? 42.292 32.677 8.394 1.00 7.39 105 SER A N 1
ATOM 713 C CA . SER A 1 93 ? 43.421 33.490 7.975 1.00 8.77 105 SER A CA 1
ATOM 714 C C . SER A 1 93 ? 44.779 32.777 8.223 1.00 7.42 105 SER A C 1
ATOM 715 O O . SER A 1 93 ? 45.809 33.245 7.804 1.00 10.00 105 SER A O 1
ATOM 718 N N . GLU A 1 94 ? 44.758 31.650 8.933 1.00 9.27 106 GLU A N 1
ATOM 719 C CA . GLU A 1 94 ? 45.941 30.874 9.263 1.00 8.24 106 GLU A CA 1
ATOM 720 C C . GLU A 1 94 ? 46.385 29.965 8.148 1.00 8.79 106 GLU A C 1
ATOM 721 O O . GLU A 1 94 ? 45.648 29.072 7.705 1.00 7.73 106 GLU A O 1
ATOM 727 N N . THR A 1 95 ? 47.617 30.171 7.692 1.00 7.68 107 THR A N 1
ATOM 728 C CA . THR A 1 95 ? 48.219 29.305 6.704 1.00 8.46 107 THR A CA 1
ATOM 729 C C . THR A 1 95 ? 48.384 27.948 7.324 1.00 10.13 107 THR A C 1
ATOM 730 O O . THR A 1 95 ? 48.861 27.846 8.478 1.00 11.35 107 THR A O 1
ATOM 734 N N . SER A 1 96 ? 47.882 26.948 6.620 1.00 10.34 108 SER A N 1
ATOM 735 C CA . SER A 1 96 ? 47.705 25.610 7.163 1.00 11.99 108 SER A CA 1
ATOM 736 C C . SER A 1 96 ? 48.153 24.488 6.235 1.00 12.40 108 SER A C 1
ATOM 737 O O . SER A 1 96 ? 47.978 24.581 5.031 1.00 10.96 108 SER A O 1
ATOM 740 N N . ASN A 1 97 ? 48.659 23.392 6.815 1.00 10.77 109 ASN A N 1
ATOM 741 C CA . ASN A 1 97 ? 48.807 22.146 6.057 1.00 9.87 109 ASN A CA 1
ATOM 742 C C . ASN A 1 97 ? 47.436 21.696 5.570 1.00 10.02 109 ASN A C 1
ATOM 743 O O . ASN A 1 97 ? 46.416 21.925 6.244 1.00 9.65 109 ASN A O 1
ATOM 748 N N . TYR A 1 98 ? 47.402 21.034 4.426 1.00 7.79 110 TYR A N 1
ATOM 749 C CA . TYR A 1 98 ? 46.245 20.191 4.094 1.00 7.92 110 TYR A CA 1
ATOM 750 C C . TYR A 1 98 ? 46.675 18.829 3.568 1.00 8.10 110 TYR A C 1
ATOM 751 O O . TYR A 1 98 ? 47.808 18.657 3.085 1.00 7.18 110 TYR A O 1
ATOM 760 N N . SER A 1 99 ? 45.788 17.871 3.673 1.00 8.14 111 SER A N 1
ATOM 761 C CA . SER A 1 99 ? 45.904 16.624 2.949 1.00 9.60 111 SER A CA 1
ATOM 762 C C . SER A 1 99 ? 44.517 16.255 2.457 1.00 9.70 111 SER A C 1
ATOM 763 O O . SER A 1 99 ? 43.520 16.386 3.172 1.00 11.93 111 SER A O 1
ATOM 766 N N . LEU A 1 100 ? 44.430 15.827 1.212 1.00 7.97 112 LEU A N 1
ATOM 767 C CA . LEU A 1 100 ? 43.146 15.434 0.625 1.00 8.38 112 LEU A CA 1
ATOM 768 C C . LEU A 1 100 ? 43.327 13.961 0.190 1.00 9.58 112 LEU A C 1
ATOM 769 O O . LEU A 1 100 ? 44.118 13.689 -0.707 1.00 9.16 112 LEU A O 1
ATOM 774 N N . ASP A 1 101 ? 42.576 13.077 0.785 1.00 8.48 113 ASP A N 1
ATOM 775 C CA . ASP A 1 101 ? 42.457 11.725 0.304 1.00 10.31 113 ASP A CA 1
ATOM 776 C C . ASP A 1 101 ? 41.330 11.709 -0.700 1.00 11.50 113 ASP A C 1
ATOM 777 O O . ASP A 1 101 ? 40.223 12.182 -0.399 1.00 13.34 113 ASP A O 1
ATOM 782 N N . ALA A 1 102 ? 41.599 11.268 -1.914 1.00 10.72 114 ALA A N 1
ATOM 783 C CA . ALA A 1 102 ? 40.543 11.228 -2.979 1.00 10.79 114 ALA A CA 1
ATOM 784 C C . ALA A 1 102 ? 40.670 10.092 -3.958 1.00 10.44 114 ALA A C 1
ATOM 785 O O . ALA A 1 102 ? 41.770 9.703 -4.336 1.00 9.66 114 ALA A O 1
ATOM 787 N N . THR A 1 103 ? 39.535 9.622 -4.417 1.00 11.08 115 THR A N 1
ATOM 788 C CA . THR A 1 103 ? 39.468 8.692 -5.530 1.00 13.86 115 THR A CA 1
ATOM 789 C C . THR A 1 103 ? 40.218 9.248 -6.712 1.00 13.60 115 THR A C 1
ATOM 790 O O . THR A 1 103 ? 40.030 10.381 -7.046 1.00 13.74 115 THR A O 1
ATOM 794 N N . VAL A 1 104 ? 41.137 8.478 -7.267 1.00 15.36 116 VAL A N 1
ATOM 795 C CA . VAL A 1 104 ? 41.737 8.859 -8.526 1.00 17.94 116 VAL A CA 1
ATOM 796 C C . VAL A 1 104 ? 41.540 7.770 -9.555 1.00 22.65 116 VAL A C 1
ATOM 797 O O . VAL A 1 104 ? 41.373 6.606 -9.237 1.00 21.64 116 VAL A O 1
ATOM 801 N N . HIS A 1 105 ? 41.598 8.170 -10.810 1.00 28.03 117 HIS A N 1
ATOM 802 C CA . HIS A 1 105 ? 41.449 7.168 -11.840 1.00 32.53 117 HIS A CA 1
ATOM 803 C C . HIS A 1 105 ? 42.773 6.714 -12.380 1.00 34.19 117 HIS A C 1
ATOM 804 O O . HIS A 1 105 ? 42.940 5.543 -12.685 1.00 36.17 117 HIS A O 1
ATOM 811 N N . ASP A 1 106 ? 43.742 7.610 -12.489 1.00 35.86 118 ASP A N 1
ATOM 812 C CA . ASP A 1 106 ? 45.060 7.135 -12.909 1.00 36.71 118 ASP A CA 1
ATOM 813 C C . ASP A 1 106 ? 45.891 6.845 -11.650 1.00 36.36 118 ASP A C 1
ATOM 814 O O . ASP A 1 106 ? 45.477 6.035 -10.789 1.00 37.03 118 ASP A O 1
ATOM 819 N N . ASP A 1 107 ? 47.089 7.400 -11.604 1.00 34.75 119 ASP A N 1
ATOM 820 C CA . ASP A 1 107 ? 47.785 7.666 -10.385 1.00 34.26 119 ASP A CA 1
ATOM 821 C C . ASP A 1 107 ? 47.878 9.188 -10.241 1.00 32.51 119 ASP A C 1
ATOM 822 O O . ASP A 1 107 ? 47.819 9.946 -11.235 1.00 32.53 119 ASP A O 1
ATOM 827 N N . LYS A 1 108 ? 48.097 9.620 -9.017 1.00 29.65 120 LYS A N 1
ATOM 828 C CA . LYS A 1 108 ? 48.243 11.029 -8.780 1.00 27.08 120 LYS A CA 1
ATOM 829 C C . LYS A 1 108 ? 49.413 11.601 -9.625 1.00 25.64 120 LYS A C 1
ATOM 830 O O . LYS A 1 108 ? 50.455 10.976 -9.816 1.00 22.97 120 LYS A O 1
ATOM 836 N N . GLU A 1 109 ? 49.180 12.780 -10.179 1.00 22.72 121 GLU A N 1
ATOM 837 C CA . GLU A 1 109 ? 50.138 13.514 -10.983 1.00 22.91 121 GLU A CA 1
ATOM 838 C C . GLU A 1 109 ? 50.226 14.940 -10.457 1.00 21.96 121 GLU A C 1
ATOM 839 O O . GLU A 1 109 ? 49.260 15.444 -9.954 1.00 18.26 121 GLU A O 1
ATOM 845 N N . ASP A 1 110 ? 51.407 15.552 -10.558 1.00 21.28 122 ASP A N 1
ATOM 846 C CA . ASP A 1 110 ? 51.618 16.944 -10.179 1.00 22.60 122 ASP A CA 1
ATOM 847 C C . ASP A 1 110 ? 50.609 17.884 -10.829 1.00 21.29 122 ASP A C 1
ATOM 848 O O . ASP A 1 110 ? 50.077 18.780 -10.163 1.00 20.75 122 ASP A O 1
ATOM 853 N N . SER A 1 111 ? 50.298 17.606 -12.088 1.00 18.94 123 SER A N 1
ATOM 854 C CA . SER A 1 111 ? 49.419 18.469 -12.862 1.00 18.38 123 SER A CA 1
ATOM 855 C C . SER A 1 111 ? 47.953 18.405 -12.362 1.00 16.07 123 SER A C 1
ATOM 856 O O . SER A 1 111 ? 47.127 19.158 -12.818 1.00 15.35 123 SER A O 1
ATOM 859 N N . ASP A 1 112 ? 47.648 17.521 -11.405 1.00 13.97 124 ASP A N 1
ATOM 860 C CA . ASP A 1 112 ? 46.299 17.463 -10.867 1.00 12.43 124 ASP A CA 1
ATOM 861 C C . ASP A 1 112 ? 46.013 18.736 -10.064 1.00 10.81 124 ASP A C 1
ATOM 862 O O . ASP A 1 112 ? 44.874 19.080 -9.919 1.00 10.40 124 ASP A O 1
ATOM 867 N N . VAL A 1 113 ? 47.049 19.331 -9.477 1.00 11.59 125 VAL A N 1
ATOM 868 C CA . VAL A 1 113 ? 46.914 20.590 -8.712 1.00 11.80 125 VAL A CA 1
ATOM 869 C C . VAL A 1 113 ? 46.829 21.718 -9.706 1.00 11.98 125 VAL A C 1
ATOM 870 O O . VAL A 1 113 ? 47.798 22.040 -10.411 1.00 12.37 125 VAL A O 1
ATOM 874 N N . LEU A 1 114 ? 45.633 22.258 -9.840 1.00 11.31 126 LEU A N 1
ATOM 875 C CA . LEU A 1 114 ? 45.362 23.315 -10.794 1.00 9.88 126 LEU A CA 1
ATOM 876 C C . LEU A 1 114 ? 46.000 24.611 -10.369 1.00 11.79 126 LEU A C 1
ATOM 877 O O . LEU A 1 114 ? 46.154 24.931 -9.161 1.00 11.98 126 LEU A O 1
ATOM 882 N N . THR A 1 115 ? 46.393 25.394 -11.357 1.00 11.93 127 THR A N 1
ATOM 883 C CA . THR A 1 115 ? 46.876 26.715 -11.038 1.00 12.83 127 THR A CA 1
ATOM 884 C C . THR A 1 115 ? 45.764 27.648 -10.677 1.00 12.85 127 THR A C 1
ATOM 885 O O . THR A 1 115 ? 45.997 28.664 -10.017 1.00 15.41 127 THR A O 1
ATOM 889 N N . LYS A 1 116 ? 44.547 27.334 -11.100 1.00 12.81 128 LYS A N 1
ATOM 890 C CA . LYS A 1 116 ? 43.425 28.170 -10.841 1.00 14.80 128 LYS A CA 1
ATOM 891 C C . LYS A 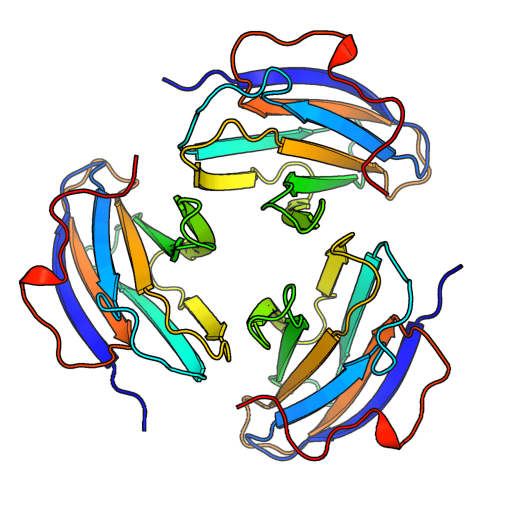1 116 ? 42.123 27.415 -10.696 1.00 13.87 128 LYS A C 1
ATOM 892 O O . LYS A 1 116 ? 41.935 26.386 -11.351 1.00 15.12 128 LYS A O 1
ATOM 898 N N . CYS A 1 117 ? 41.234 27.866 -9.814 1.00 12.54 129 CYS A N 1
ATOM 899 C CA . CYS A 1 117 ? 39.932 27.262 -9.699 1.00 12.45 129 CYS A CA 1
ATOM 900 C C . CYS A 1 117 ? 39.016 27.889 -10.753 1.00 14.88 129 CYS A C 1
ATOM 901 O O . CYS A 1 117 ? 39.208 29.043 -11.145 1.00 13.49 129 CYS A O 1
ATOM 904 N N . PRO A 1 118 ? 37.953 27.232 -11.144 1.00 18.75 130 PRO A N 1
ATOM 905 C CA . PRO A 1 118 ? 37.033 27.943 -12.074 1.00 21.71 130 PRO A CA 1
ATOM 906 C C . PRO A 1 118 ? 36.511 29.324 -11.525 1.00 24.00 130 PRO A C 1
ATOM 907 O O . PRO A 1 118 ? 36.419 29.586 -10.287 1.00 26.17 130 PRO A O 1
ATOM 911 N N . VAL A 1 119 ? 36.257 30.223 -12.490 1.00 24.92 131 VAL A N 1
ATOM 912 C CA . VAL A 1 119 ? 35.823 31.611 -12.310 1.00 26.21 131 VAL A CA 1
ATOM 913 C C . VAL A 1 119 ? 34.763 31.958 -13.328 1.00 26.48 131 VAL A C 1
ATOM 914 O O . VAL A 1 119 ? 34.634 31.203 -14.292 1.00 25.42 131 VAL A O 1
ATOM 919 N N . ILE B 1 3 ? -2.500 15.603 -4.773 1.00 46.50 15 ILE B N 1
ATOM 920 C CA . ILE B 1 3 ? -2.367 14.360 -5.603 1.00 46.55 15 ILE B CA 1
ATOM 921 C C . ILE B 1 3 ? -1.356 13.327 -5.052 1.00 46.11 15 ILE B C 1
ATOM 922 O O . ILE B 1 3 ? -0.858 12.485 -5.814 1.00 46.19 15 ILE B O 1
ATOM 927 N N . PRO B 1 4 ? -1.097 13.344 -3.737 1.00 45.61 16 PRO B N 1
ATOM 928 C CA . PRO B 1 4 ? 0.030 12.598 -3.152 1.00 45.13 16 PRO B CA 1
ATOM 929 C C . PRO B 1 4 ? -0.149 11.084 -3.188 1.00 44.12 16 PRO B C 1
ATOM 930 O O . PRO B 1 4 ? -1.274 10.581 -3.307 1.00 44.83 16 PRO B O 1
ATOM 934 N N . ASN B 1 5 ? 0.961 10.369 -3.051 1.00 42.22 17 ASN B N 1
ATOM 935 C CA . ASN B 1 5 ? 0.959 8.926 -3.178 1.00 40.29 17 ASN B CA 1
ATOM 936 C C . ASN B 1 5 ? 2.275 8.305 -2.613 1.00 37.91 17 ASN B C 1
ATOM 937 O O . ASN B 1 5 ? 3.116 7.908 -3.384 1.00 37.75 17 ASN B O 1
ATOM 942 N N . ILE B 1 6 ? 2.426 8.252 -1.281 1.00 35.83 18 ILE B N 1
ATOM 943 C CA . ILE B 1 6 ? 3.580 7.615 -0.592 1.00 33.76 18 ILE B CA 1
ATOM 944 C C . ILE B 1 6 ? 3.302 6.111 -0.396 1.00 31.29 18 ILE B C 1
ATOM 945 O O . ILE B 1 6 ? 2.333 5.791 0.239 1.00 31.93 18 ILE B O 1
ATOM 950 N N . ALA B 1 7 ? 4.117 5.201 -0.933 1.00 27.74 19 ALA B N 1
ATOM 951 C CA . ALA B 1 7 ? 3.989 3.756 -0.660 1.00 24.97 19 ALA B CA 1
ATOM 952 C C . ALA B 1 7 ? 5.092 3.270 0.282 1.00 23.74 19 ALA B C 1
ATOM 953 O O . ALA B 1 7 ? 6.023 4.032 0.553 1.00 21.96 19 ALA B O 1
ATOM 955 N N . THR B 1 8 ? 4.980 2.037 0.774 1.00 21.19 20 THR B N 1
ATOM 956 C CA . THR B 1 8 ? 5.969 1.459 1.684 1.00 20.15 20 THR B CA 1
ATOM 957 C C . THR B 1 8 ? 6.518 0.154 1.177 1.00 18.85 20 THR B C 1
ATOM 958 O O . THR B 1 8 ? 5.787 -0.804 0.944 1.00 20.67 20 THR B O 1
ATOM 962 N N . TYR B 1 9 ? 7.828 0.124 0.886 1.00 15.23 21 TYR B N 1
ATOM 963 C CA . TYR B 1 9 ? 8.466 -1.101 0.495 1.00 14.39 21 TYR B CA 1
ATOM 964 C C . TYR B 1 9 ? 9.114 -1.649 1.742 1.00 15.94 21 TYR B C 1
ATOM 965 O O . TYR B 1 9 ? 9.792 -0.895 2.475 1.00 17.61 21 TYR B O 1
ATOM 974 N N . THR B 1 10 ? 8.948 -2.943 1.991 1.00 14.25 22 THR B N 1
ATOM 975 C CA . THR B 1 10 ? 9.542 -3.584 3.145 1.00 14.45 22 THR B CA 1
ATOM 976 C C . THR B 1 10 ? 10.331 -4.728 2.691 1.00 13.78 22 THR B C 1
ATOM 977 O O . THR B 1 10 ? 10.049 -5.359 1.649 1.00 12.68 22 THR B O 1
ATOM 981 N N . GLY B 1 11 ? 11.318 -5.068 3.495 1.00 13.26 23 GLY B N 1
ATOM 982 C CA . GLY B 1 11 ? 12.191 -6.145 3.162 1.00 12.46 23 GLY B CA 1
ATOM 983 C C . GLY B 1 11 ? 13.233 -6.410 4.205 1.00 12.86 23 GLY B C 1
ATOM 984 O O . GLY B 1 11 ? 13.191 -5.903 5.308 1.00 11.32 23 GLY B O 1
ATOM 985 N N . THR B 1 12 ? 14.206 -7.200 3.822 1.00 10.97 24 THR B N 1
ATOM 986 C CA . THR B 1 12 ? 15.365 -7.466 4.633 1.00 10.81 24 THR B CA 1
ATOM 987 C C . THR B 1 12 ? 16.598 -7.215 3.765 1.00 10.32 24 THR B C 1
ATOM 988 O O . THR B 1 12 ? 16.628 -7.600 2.591 1.00 12.56 24 THR B O 1
ATOM 992 N N . ILE B 1 13 ? 17.624 -6.600 4.355 1.00 9.47 25 ILE B N 1
ATOM 993 C CA . ILE B 1 13 ? 18.842 -6.314 3.591 1.00 9.49 25 ILE B CA 1
ATOM 994 C C . ILE B 1 13 ? 20.035 -6.932 4.275 1.00 9.60 25 ILE B C 1
ATOM 995 O O . ILE B 1 13 ? 20.309 -6.706 5.482 1.00 9.43 25 ILE B O 1
ATOM 1000 N N . GLN B 1 14 ? 20.738 -7.779 3.548 1.00 8.40 26 GLN B N 1
ATOM 1001 C CA . GLN B 1 14 ? 21.856 -8.480 4.093 1.00 8.48 26 GLN B CA 1
ATOM 1002 C C . GLN B 1 14 ? 23.040 -7.520 4.380 1.00 8.48 26 GLN B C 1
ATOM 1003 O O . GLN B 1 14 ? 23.160 -6.401 3.841 1.00 8.53 26 GLN B O 1
ATOM 1009 N N . GLY B 1 15 ? 23.917 -7.973 5.249 1.00 9.02 27 GLY B N 1
ATOM 1010 C CA . GLY B 1 15 ? 25.113 -7.223 5.596 1.00 8.74 27 GLY B CA 1
ATOM 1011 C C . GLY B 1 15 ? 25.865 -6.822 4.296 1.00 7.12 27 GLY B C 1
ATOM 1012 O O . GLY B 1 15 ? 26.107 -7.616 3.386 1.00 9.15 27 GLY B O 1
ATOM 1013 N N . LYS B 1 16 ? 26.159 -5.544 4.210 1.00 7.32 28 LYS B N 1
ATOM 1014 C CA . LYS B 1 16 ? 26.882 -4.931 3.114 1.00 7.97 28 LYS B CA 1
ATOM 1015 C C . LYS B 1 16 ? 26.116 -4.856 1.785 1.00 8.10 28 LYS B C 1
ATOM 1016 O O . LYS B 1 16 ? 26.629 -4.336 0.788 1.00 10.17 28 LYS B O 1
ATOM 1022 N N . GLY B 1 17 ? 24.885 -5.293 1.780 1.00 8.35 29 GLY B N 1
ATOM 1023 C CA . GLY B 1 17 ? 24.052 -5.329 0.592 1.00 8.97 29 GLY B CA 1
ATOM 1024 C C . GLY B 1 17 ? 23.532 -4.037 0.104 1.00 7.73 29 GLY B C 1
ATOM 1025 O O . GLY B 1 17 ? 23.498 -3.048 0.851 1.00 8.29 29 GLY B O 1
ATOM 1026 N N . GLU B 1 18 ? 23.101 -4.041 -1.165 1.00 6.36 30 GLU B N 1
ATOM 1027 C CA . GLU B 1 18 ? 22.481 -2.902 -1.733 1.00 9.14 30 GLU B CA 1
ATOM 1028 C C . GLU B 1 18 ? 21.178 -3.366 -2.387 1.00 10.52 30 GLU B C 1
ATOM 1029 O O . GLU B 1 18 ? 21.114 -4.483 -2.979 1.00 12.33 30 GLU B O 1
ATOM 1040 N N . VAL B 1 19 ? 20.155 -2.537 -2.279 1.00 8.92 31 VAL B N 1
ATOM 1041 C CA . VAL B 1 19 ? 18.877 -2.819 -2.903 1.00 8.95 31 VAL B CA 1
ATOM 1042 C C . VAL B 1 19 ? 18.441 -1.556 -3.655 1.00 9.89 31 VAL B C 1
ATOM 1043 O O . VAL B 1 19 ? 18.438 -0.480 -3.059 1.00 9.81 31 VAL B O 1
ATOM 1047 N N . CYS B 1 20 ? 17.996 -1.689 -4.894 1.00 8.24 32 CYS B N 1
ATOM 1048 C CA . CYS B 1 20 ? 17.537 -0.536 -5.657 1.00 8.14 32 CYS B CA 1
ATOM 1049 C C . CYS B 1 20 ? 16.072 -0.717 -6.035 1.00 10.49 32 CYS B C 1
ATOM 1050 O O . CYS B 1 20 ? 15.675 -1.777 -6.504 1.00 10.83 32 CYS B O 1
ATOM 1053 N N . ILE B 1 21 ? 15.319 0.348 -5.822 1.00 10.42 33 ILE B N 1
ATOM 1054 C CA . ILE B 1 21 ? 13.891 0.308 -6.091 1.00 11.71 33 ILE B CA 1
ATOM 1055 C C . ILE B 1 21 ? 13.626 1.430 -7.090 1.00 11.63 33 ILE B C 1
ATOM 1056 O O . ILE B 1 21 ? 13.975 2.580 -6.845 1.00 11.38 33 ILE B O 1
ATOM 1061 N N . ILE B 1 22 ? 13.090 1.092 -8.248 1.00 12.06 34 ILE B N 1
ATOM 1062 C CA . ILE B 1 22 ? 12.860 2.105 -9.242 1.00 12.61 34 ILE B CA 1
ATOM 1063 C C . ILE B 1 22 ? 11.476 2.776 -9.139 1.00 14.11 34 ILE B C 1
ATOM 1064 O O . ILE B 1 22 ? 10.504 2.152 -8.729 1.00 14.68 34 ILE B O 1
ATOM 1069 N N . GLY B 1 23 ? 11.411 4.029 -9.557 1.00 15.08 35 GLY B N 1
ATOM 1070 C CA . GLY B 1 23 ? 10.129 4.753 -9.689 1.00 17.51 35 GLY B CA 1
ATOM 1071 C C . GLY B 1 23 ? 9.965 5.315 -11.083 1.00 18.57 35 GLY B C 1
ATOM 1072 O O . GLY B 1 23 ? 10.926 5.694 -11.718 1.00 17.38 35 GLY B O 1
ATOM 1073 N N . ASN B 1 24 ? 8.726 5.387 -11.564 1.00 22.88 36 ASN B N 1
ATOM 1074 C CA . ASN B 1 24 ? 8.460 5.887 -12.908 1.00 24.24 36 ASN B CA 1
ATOM 1075 C C . ASN B 1 24 ? 9.336 5.286 -13.983 1.00 26.26 36 ASN B C 1
ATOM 1076 O O . ASN B 1 24 ? 9.907 6.007 -14.828 1.00 24.80 36 ASN B O 1
ATOM 1081 N N . LYS B 1 25 ? 9.439 3.964 -13.924 1.00 28.24 37 LYS B N 1
ATOM 1082 C CA . LYS B 1 25 ? 10.166 3.179 -14.903 1.00 31.44 37 LYS B CA 1
ATOM 1083 C C . LYS B 1 25 ? 9.589 3.393 -16.306 1.00 33.27 37 LYS B C 1
ATOM 1084 O O . LYS B 1 25 ? 10.340 3.341 -17.277 1.00 34.71 37 LYS B O 1
ATOM 1090 N N . GLU B 1 26 ? 8.284 3.672 -16.390 1.00 35.10 38 GLU B N 1
ATOM 1091 C CA . GLU B 1 26 ? 7.628 4.002 -17.675 1.00 36.75 38 GLU B CA 1
ATOM 1092 C C . GLU B 1 26 ? 8.000 5.400 -18.216 1.00 37.95 38 GLU B C 1
ATOM 1093 O O . GLU B 1 26 ? 7.545 5.803 -19.306 1.00 38.30 38 GLU B O 1
ATOM 1099 N N . GLY B 1 27 ? 8.807 6.150 -17.461 1.00 38.68 39 GLY B N 1
ATOM 1100 C CA . GLY B 1 27 ? 9.253 7.470 -17.878 1.00 39.32 39 GLY B CA 1
ATOM 1101 C C . GLY B 1 27 ? 8.104 8.335 -18.357 1.00 39.61 39 GLY B C 1
ATOM 1102 O O . GLY B 1 27 ? 8.236 9.029 -19.367 1.00 39.36 39 GLY B O 1
ATOM 1103 N N . LYS B 1 28 ? 6.991 8.268 -17.623 1.00 40.44 40 LYS B N 1
ATOM 1104 C CA . LYS B 1 28 ? 5.784 9.059 -17.893 1.00 41.26 40 LYS B CA 1
ATOM 1105 C C . LYS B 1 28 ? 5.903 10.432 -17.244 1.00 41.97 40 LYS B C 1
ATOM 1106 O O . LYS B 1 28 ? 6.824 10.694 -16.459 1.00 40.76 40 LYS B O 1
ATOM 1112 N N . THR B 1 29 ? 4.959 11.298 -17.586 1.00 43.14 41 THR B N 1
ATOM 1113 C CA . THR B 1 29 ? 4.986 12.706 -17.202 1.00 44.26 41 THR B CA 1
ATOM 1114 C C . THR B 1 29 ? 4.585 12.852 -15.728 1.00 45.01 41 THR B C 1
ATOM 1115 O O . THR B 1 29 ? 3.473 12.473 -15.361 1.00 46.10 41 THR B O 1
ATOM 1119 N N . ARG B 1 30 ? 5.470 13.398 -14.887 1.00 45.55 42 ARG B N 1
ATOM 1120 C CA . ARG B 1 30 ? 5.182 13.533 -13.442 1.00 45.81 42 ARG B CA 1
ATOM 1121 C C . ARG B 1 30 ? 6.170 14.454 -12.708 1.00 45.67 42 ARG B C 1
ATOM 1122 O O . ARG B 1 30 ? 7.192 13.972 -12.198 1.00 46.96 42 ARG B O 1
ATOM 1130 N N . GLY B 1 31 ? 5.855 15.756 -12.638 1.00 44.51 43 GLY B N 1
ATOM 1131 C CA . GLY B 1 31 ? 6.705 16.733 -11.947 1.00 43.46 43 GLY B CA 1
ATOM 1132 C C . GLY B 1 31 ? 6.393 16.918 -10.459 1.00 41.87 43 GLY B C 1
ATOM 1133 O O . GLY B 1 31 ? 5.429 16.340 -9.924 1.00 42.78 43 GLY B O 1
ATOM 1134 N N . GLY B 1 32 ? 7.205 17.736 -9.787 1.00 39.40 44 GLY B N 1
ATOM 1135 C CA . GLY B 1 32 ? 6.986 18.072 -8.383 1.00 37.28 44 GLY B CA 1
ATOM 1136 C C . GLY B 1 32 ? 7.921 17.347 -7.419 1.00 34.84 44 GLY B C 1
ATOM 1137 O O . GLY B 1 32 ? 9.033 16.997 -7.816 1.00 35.17 44 GLY B O 1
ATOM 1138 N N . GLU B 1 33 ? 7.459 17.151 -6.170 1.00 32.00 45 GLU B N 1
ATOM 1139 C CA . GLU B 1 33 ? 8.278 16.602 -5.080 1.00 29.85 45 GLU B CA 1
ATOM 1140 C C . GLU B 1 33 ? 8.412 15.067 -5.108 1.00 26.55 45 GLU B C 1
ATOM 1141 O O . GLU B 1 33 ? 7.443 14.336 -5.300 1.00 25.90 45 GLU B O 1
ATOM 1147 N N . LEU B 1 34 ? 9.646 14.594 -5.009 1.00 22.92 46 LEU B N 1
ATOM 1148 C CA . LEU B 1 34 ? 9.910 13.193 -4.656 1.00 20.22 46 LEU B CA 1
ATOM 1149 C C . LEU B 1 34 ? 10.193 13.218 -3.152 1.00 19.50 46 LEU B C 1
ATOM 1150 O O . LEU B 1 34 ? 10.828 14.146 -2.650 1.00 19.42 46 LEU B O 1
ATOM 1155 N N . TYR B 1 35 ? 9.684 12.226 -2.424 1.00 18.65 47 TYR B N 1
ATOM 1156 C CA . TYR B 1 35 ? 9.885 12.137 -0.983 1.00 17.27 47 TYR B CA 1
ATOM 1157 C C . TYR B 1 35 ? 10.233 10.687 -0.692 1.00 16.32 47 TYR B C 1
ATOM 1158 O O . TYR B 1 35 ? 9.656 9.769 -1.282 1.00 16.33 47 TYR B O 1
ATOM 1167 N N . ALA B 1 36 ? 11.202 10.448 0.182 1.00 15.21 48 ALA B N 1
ATOM 1168 C CA . ALA B 1 36 ? 11.344 9.084 0.760 1.00 14.43 48 ALA B CA 1
ATOM 1169 C C . ALA B 1 36 ? 12.014 9.167 2.115 1.00 13.58 48 ALA B C 1
ATOM 1170 O O . ALA B 1 36 ? 12.714 10.139 2.398 1.00 14.56 48 ALA B O 1
ATOM 1172 N N . VAL B 1 37 ? 11.717 8.195 2.963 1.00 13.22 49 VAL B N 1
ATOM 1173 C CA . VAL B 1 37 ? 12.433 8.012 4.205 1.00 14.30 49 VAL B CA 1
ATOM 1174 C C . VAL B 1 37 ? 12.621 6.536 4.437 1.00 12.26 49 VAL B C 1
ATOM 1175 O O . VAL B 1 37 ? 11.714 5.730 4.217 1.00 13.39 49 VAL B O 1
ATOM 1179 N N . LEU B 1 38 ? 13.818 6.195 4.904 1.00 12.93 50 LEU B N 1
ATOM 1180 C CA . LEU B 1 38 ? 14.235 4.826 5.168 1.00 10.63 50 LEU B CA 1
ATOM 1181 C C . LEU B 1 38 ? 14.150 4.589 6.646 1.00 11.11 50 LEU B C 1
ATOM 1182 O O . LEU B 1 38 ? 14.645 5.382 7.401 1.00 11.91 50 LEU B O 1
ATOM 1187 N N . HIS B 1 39 ? 13.498 3.499 7.036 1.00 11.63 51 HIS B N 1
ATOM 1188 C CA . HIS B 1 39 ? 13.462 3.007 8.415 1.00 12.59 51 HIS B CA 1
ATOM 1189 C C . HIS B 1 39 ? 13.908 1.565 8.601 1.00 10.97 51 HIS B C 1
ATOM 1190 O O . HIS B 1 39 ? 14.057 0.797 7.655 1.00 13.08 51 HIS B O 1
ATOM 1197 N N . SER B 1 40 ? 14.180 1.196 9.830 1.00 10.37 52 SER B N 1
ATOM 1198 C CA . SER B 1 40 ? 14.453 -0.186 10.209 1.00 10.72 52 SER B CA 1
ATOM 1199 C C . SER B 1 40 ? 13.872 -0.408 11.599 1.00 11.11 52 SER B C 1
ATOM 1200 O O . SER B 1 40 ? 14.005 0.479 12.445 1.00 11.38 52 SER B O 1
ATOM 1203 N N . THR B 1 41 ? 13.369 -1.624 11.821 1.00 12.52 53 THR B N 1
ATOM 1204 C CA . THR B 1 41 ? 12.942 -2.076 13.135 1.00 13.43 53 THR B CA 1
ATOM 1205 C C . THR B 1 41 ? 14.126 -2.294 14.036 1.00 13.61 53 THR B C 1
ATOM 1206 O O . THR B 1 41 ? 13.935 -2.356 15.262 1.00 12.99 53 THR B O 1
ATOM 1210 N N . ASN B 1 42 ? 15.332 -2.409 13.457 1.00 10.47 54 ASN B N 1
ATOM 1211 C CA . ASN B 1 42 ? 16.548 -2.565 14.209 1.00 11.42 54 ASN B CA 1
ATOM 1212 C C . ASN B 1 42 ? 17.049 -1.200 14.663 1.00 9.51 54 ASN B C 1
ATOM 1213 O O . ASN B 1 42 ? 17.502 -0.381 13.857 1.00 9.86 54 ASN B O 1
ATOM 1218 N N . VAL B 1 43 ? 17.026 -0.952 15.979 1.00 7.62 55 VAL B N 1
ATOM 1219 C CA . VAL B 1 43 ? 17.530 0.324 16.488 1.00 8.04 55 VAL B CA 1
ATOM 1220 C C . VAL B 1 43 ? 18.998 0.608 16.170 1.00 7.17 55 VAL B C 1
ATOM 1221 O O . VAL B 1 43 ? 19.442 1.756 16.220 1.00 9.32 55 VAL B O 1
ATOM 1225 N N . ASN B 1 44 ? 19.754 -0.450 15.911 1.00 8.03 56 ASN B N 1
ATOM 1226 C CA . ASN B 1 44 ? 21.163 -0.370 15.592 1.00 7.55 56 ASN B CA 1
ATOM 1227 C C . ASN B 1 44 ? 21.498 -0.446 14.089 1.00 8.64 56 ASN B C 1
ATOM 1228 O O . ASN B 1 44 ? 22.677 -0.568 13.715 1.00 8.87 56 ASN B O 1
ATOM 1233 N N . ALA B 1 45 ? 20.496 -0.322 13.275 1.00 8.70 57 ALA B N 1
ATOM 1234 C CA . ALA B 1 45 ? 20.706 -0.299 11.812 1.00 9.02 57 ALA B CA 1
ATOM 1235 C C . ALA B 1 45 ? 21.600 0.875 11.444 1.00 10.25 57 ALA B C 1
ATOM 1236 O O . ALA B 1 45 ? 21.590 1.914 12.070 1.00 9.35 57 ALA B O 1
ATOM 1238 N N . ASP B 1 46 ? 22.313 0.713 10.350 1.00 8.49 58 ASP B N 1
ATOM 1239 C CA . ASP B 1 46 ? 23.194 1.732 9.787 1.00 10.13 58 ASP B CA 1
ATOM 1240 C C . ASP B 1 46 ? 23.054 1.574 8.279 1.00 8.41 58 ASP B C 1
ATOM 1241 O O . ASP B 1 46 ? 23.579 0.641 7.727 1.00 9.52 58 ASP B O 1
ATOM 1246 N N . MET B 1 47 ? 22.240 2.430 7.696 1.00 9.23 59 MET B N 1
ATOM 1247 C CA . MET B 1 47 ? 21.931 2.387 6.244 1.00 7.87 59 MET B CA 1
ATOM 1248 C C . MET B 1 47 ? 21.971 3.747 5.660 1.00 9.26 59 MET B C 1
ATOM 1249 O O . MET B 1 47 ? 21.835 4.747 6.365 1.00 9.95 59 MET B O 1
ATOM 1254 N N . THR B 1 48 ? 22.178 3.792 4.346 1.00 8.08 60 THR B N 1
ATOM 1255 C CA . THR B 1 48 ? 22.158 5.021 3.620 1.00 8.47 60 THR B CA 1
ATOM 1256 C C . THR B 1 48 ? 21.169 4.882 2.485 1.00 9.95 60 THR B C 1
ATOM 1257 O O . THR B 1 48 ? 21.087 3.863 1.833 1.00 8.83 60 THR B O 1
ATOM 1261 N N . LEU B 1 49 ? 20.392 5.950 2.279 1.00 8.93 61 LEU B N 1
ATOM 1262 C CA . LEU B 1 49 ? 19.491 6.072 1.178 1.00 9.87 61 LEU B CA 1
ATOM 1263 C C . LEU B 1 49 ? 20.008 7.071 0.175 1.00 9.96 61 LEU B C 1
ATOM 1264 O O . LEU B 1 49 ? 20.256 8.279 0.495 1.00 10.14 61 LEU B O 1
ATOM 1269 N N . ILE B 1 50 ? 20.147 6.606 -1.063 1.00 9.73 62 ILE B N 1
ATOM 1270 C CA . ILE B 1 50 ? 20.620 7.444 -2.188 1.00 9.53 62 ILE B CA 1
ATOM 1271 C C . ILE B 1 50 ? 19.558 7.608 -3.273 1.00 10.54 62 ILE B C 1
ATOM 1272 O O . ILE B 1 50 ? 18.990 6.649 -3.738 1.00 9.56 62 ILE B O 1
ATOM 1277 N N . LEU B 1 51 ? 19.261 8.858 -3.663 1.00 10.01 63 LEU B N 1
ATOM 1278 C CA . LEU B 1 51 ? 18.374 9.123 -4.764 1.00 9.95 63 LEU B CA 1
ATOM 1279 C C . LEU B 1 51 ? 19.180 9.282 -6.024 1.00 10.65 63 LEU B C 1
ATOM 1280 O O . LEU B 1 51 ? 20.074 10.153 -6.088 1.00 10.70 63 LEU B O 1
ATOM 1285 N N . LEU B 1 52 ? 18.901 8.466 -7.017 1.00 11.37 64 LEU B N 1
ATOM 1286 C CA . LEU B 1 52 ? 19.522 8.568 -8.319 1.00 11.53 64 LEU B CA 1
ATOM 1287 C C . LEU B 1 52 ? 18.457 8.984 -9.346 1.00 12.55 64 LEU B C 1
ATOM 1288 O O . LEU B 1 52 ? 17.296 8.567 -9.292 1.00 11.28 64 LEU B O 1
ATOM 1293 N N . ARG B 1 53 ? 18.907 9.772 -10.310 1.00 13.42 65 ARG B N 1
ATOM 1294 C CA . ARG B 1 53 ? 18.050 10.237 -11.432 1.00 14.94 65 ARG B CA 1
ATOM 1295 C C . ARG B 1 53 ? 18.782 10.026 -12.739 1.00 15.11 65 ARG B C 1
ATOM 1296 O O . ARG B 1 53 ? 20.014 10.100 -12.774 1.00 12.98 65 ARG B O 1
ATOM 1304 N N . ASN B 1 54 ? 18.050 9.735 -13.810 1.00 17.88 66 ASN B N 1
ATOM 1305 C CA . ASN B 1 54 ? 18.692 9.462 -15.110 1.00 20.83 66 ASN B CA 1
ATOM 1306 C C . ASN B 1 54 ? 18.783 10.729 -15.915 1.00 24.25 66 ASN B C 1
ATOM 1307 O O . ASN B 1 54 ? 18.413 10.742 -17.116 1.00 26.69 66 ASN B O 1
ATOM 1312 N N . VAL B 1 55 ? 19.300 11.726 -15.223 1.00 28.49 67 VAL B N 1
ATOM 1313 C CA . VAL B 1 55 ? 19.572 13.100 -15.597 1.00 32.20 67 VAL B CA 1
ATOM 1314 C C . VAL B 1 55 ? 18.653 13.637 -16.644 1.00 35.30 67 VAL B C 1
ATOM 1315 O O . VAL B 1 55 ? 17.491 13.925 -16.301 1.00 37.23 67 VAL B O 1
ATOM 1319 N N . GLY B 1 56 ? 19.185 13.851 -17.861 1.00 37.06 68 GLY B N 1
ATOM 1320 C CA . GLY B 1 56 ? 18.439 13.726 -19.109 1.00 38.07 68 GLY B CA 1
ATOM 1321 C C . GLY B 1 56 ? 19.193 12.928 -20.205 1.00 38.92 68 GLY B C 1
ATOM 1322 O O . GLY B 1 56 ? 19.580 13.505 -21.241 1.00 39.74 68 GLY B O 1
ATOM 1323 N N . GLY B 1 57 ? 19.417 11.622 -20.005 1.00 38.79 69 GLY B N 1
ATOM 1324 C CA . GLY B 1 57 ? 20.048 10.783 -21.031 1.00 37.74 69 GLY B CA 1
ATOM 1325 C C . GLY B 1 57 ? 21.470 10.246 -20.824 0.01 37.27 69 GLY B C 1
ATOM 1326 O O . GLY B 1 57 ? 21.782 9.159 -21.312 0.01 37.28 69 GLY B O 1
ATOM 1327 N N . ASN B 1 58 ? 22.332 10.996 -20.135 1.00 36.83 70 ASN B N 1
ATOM 1328 C CA . ASN B 1 58 ? 23.709 10.565 -19.815 1.00 35.15 70 ASN B CA 1
ATOM 1329 C C . ASN B 1 58 ? 23.812 9.298 -18.944 1.00 33.03 70 ASN B C 1
ATOM 1330 O O . ASN B 1 58 ? 24.915 8.807 -18.704 1.00 34.42 70 ASN B O 1
ATOM 1335 N N . GLY B 1 59 ? 22.681 8.798 -18.441 1.00 28.72 71 GLY B N 1
ATOM 1336 C CA . GLY B 1 59 ? 22.678 7.714 -17.500 1.00 25.69 71 GLY B CA 1
ATOM 1337 C C . GLY B 1 59 ? 22.452 8.194 -16.076 1.00 22.81 71 GLY B C 1
ATOM 1338 O O . GLY B 1 59 ? 22.133 9.370 -15.804 1.00 22.58 71 GLY B O 1
ATOM 1339 N N . TRP B 1 60 ? 22.672 7.271 -15.159 1.00 17.98 72 TRP B N 1
ATOM 1340 C CA . TRP B 1 60 ? 22.269 7.457 -13.787 1.00 15.61 72 TRP B CA 1
ATOM 1341 C C . TRP B 1 60 ? 23.296 8.244 -12.983 1.00 13.95 72 TRP B C 1
ATOM 1342 O O . TRP B 1 60 ? 24.517 7.981 -13.039 1.00 14.67 72 TRP B O 1
ATOM 1353 N N . GLY B 1 61 ? 22.798 9.165 -12.185 1.00 12.96 73 GLY B N 1
ATOM 1354 C CA . GLY B 1 61 ? 23.641 9.933 -11.265 1.00 13.97 73 GLY B CA 1
ATOM 1355 C C . GLY B 1 61 ? 22.977 10.275 -9.950 1.00 12.92 73 GLY B C 1
ATOM 1356 O O . GLY B 1 61 ? 21.770 10.468 -9.898 1.00 11.53 73 GLY B O 1
ATOM 1357 N N . GLU B 1 62 ? 23.757 10.351 -8.883 1.00 10.52 74 GLU B N 1
ATOM 1358 C CA . GLU B 1 62 ? 23.198 10.702 -7.561 1.00 11.07 74 GLU B CA 1
ATOM 1359 C C . GLU B 1 62 ? 22.692 12.116 -7.521 1.00 11.69 74 GLU B C 1
ATOM 1360 O O . GLU B 1 62 ? 23.391 13.033 -7.976 1.00 12.12 74 GLU B O 1
ATOM 1366 N N . ILE B 1 63 ? 21.512 12.305 -6.933 1.00 11.79 75 ILE B N 1
ATOM 1367 C CA . ILE B 1 63 ? 21.037 13.663 -6.568 1.00 13.68 75 ILE B CA 1
ATOM 1368 C C . ILE B 1 63 ? 21.423 14.068 -5.154 1.00 14.93 75 ILE B C 1
ATOM 1369 O O . ILE B 1 63 ? 22.022 15.124 -4.929 1.00 18.69 75 ILE B O 1
ATOM 1374 N N . LYS B 1 64 ? 21.114 13.196 -4.220 1.00 14.54 76 LYS B N 1
ATOM 1375 C CA . LYS B 1 64 ? 21.415 13.419 -2.832 1.00 16.29 76 LYS B CA 1
ATOM 1376 C C . LYS B 1 64 ? 21.235 12.102 -2.093 1.00 13.91 76 LYS B C 1
ATOM 1377 O O . LYS B 1 64 ? 20.762 11.101 -2.643 1.00 12.94 76 LYS B O 1
ATOM 1383 N N . ARG B 1 65 ? 21.661 12.143 -0.840 1.00 14.91 77 ARG B N 1
ATOM 1384 C CA . ARG B 1 65 ? 21.620 10.980 0.039 1.00 13.00 77 ARG B CA 1
ATOM 1385 C C . ARG B 1 65 ? 21.351 11.376 1.465 1.00 15.74 77 ARG B C 1
ATOM 1386 O O . ARG B 1 65 ? 21.628 12.542 1.858 1.00 15.53 77 ARG B O 1
ATOM 1394 N N . ASN B 1 66 ? 20.789 10.447 2.237 1.00 15.65 78 ASN B N 1
ATOM 1395 C CA . ASN B 1 66 ? 20.572 10.656 3.654 1.00 17.26 78 ASN B CA 1
ATOM 1396 C C . ASN B 1 66 ? 20.744 9.370 4.419 1.00 17.38 78 ASN B C 1
ATOM 1397 O O . ASN B 1 66 ? 20.550 8.254 3.875 1.00 14.76 78 ASN B O 1
ATOM 1402 N N . ASP B 1 67 ? 20.975 9.517 5.716 1.00 17.68 79 ASP B N 1
ATOM 1403 C CA . ASP B 1 67 ? 21.026 8.360 6.586 1.00 18.97 79 ASP B CA 1
ATOM 1404 C C . ASP B 1 67 ? 19.621 7.910 6.901 1.00 17.39 79 ASP B C 1
ATOM 1405 O O . ASP B 1 67 ? 18.632 8.544 6.585 1.00 14.51 79 ASP B O 1
ATOM 1410 N N . ILE B 1 68 ? 19.545 6.768 7.582 1.00 18.15 80 ILE B N 1
ATOM 1411 C CA . ILE B 1 68 ? 18.303 6.212 8.042 1.00 18.40 80 ILE B CA 1
ATOM 1412 C C . ILE B 1 68 ? 17.522 7.203 8.923 1.00 18.80 80 ILE B C 1
ATOM 1413 O O . ILE B 1 68 ? 18.154 7.959 9.684 1.00 18.95 80 ILE B O 1
ATOM 1418 N N . ASP B 1 69 ? 16.193 7.228 8.753 1.00 16.68 81 ASP B N 1
ATOM 1419 C CA . ASP B 1 69 ? 15.206 8.081 9.445 1.00 18.91 81 ASP B CA 1
ATOM 1420 C C . ASP B 1 69 ? 15.235 9.563 9.086 1.00 17.81 81 ASP B C 1
ATOM 1421 O O . ASP B 1 69 ? 14.516 10.341 9.687 1.00 19.84 81 ASP B O 1
ATOM 1426 N N . LYS B 1 70 ? 16.095 9.969 8.175 1.00 15.74 82 LYS B N 1
ATOM 1427 C CA . LYS B 1 70 ? 16.096 11.350 7.693 1.00 17.26 82 LYS B CA 1
ATOM 1428 C C . LYS B 1 70 ? 15.369 11.379 6.341 1.00 15.83 82 LYS B C 1
ATOM 1429 O O . LYS B 1 70 ? 15.919 10.895 5.363 1.00 15.92 82 LYS B O 1
ATOM 1435 N N . PRO B 1 71 ? 14.219 12.034 6.254 1.00 17.83 83 PRO B N 1
ATOM 1436 C CA . PRO B 1 71 ? 13.503 12.091 4.969 1.00 18.17 83 PRO B CA 1
ATOM 1437 C C . PRO B 1 71 ? 14.341 12.828 3.911 1.00 17.10 83 PRO B C 1
ATOM 1438 O O . PRO B 1 71 ? 15.078 13.776 4.237 1.00 17.90 83 PRO B O 1
ATOM 1442 N N . LEU B 1 72 ? 14.262 12.341 2.675 1.00 16.64 84 LEU B N 1
ATOM 1443 C CA . LEU B 1 72 ? 14.922 12.852 1.496 1.00 16.26 84 LEU B CA 1
ATOM 1444 C C . LEU B 1 72 ? 13.860 13.497 0.581 1.00 16.29 84 LEU B C 1
ATOM 1445 O O . LEU B 1 72 ? 12.912 12.830 0.167 1.00 15.71 84 LEU B O 1
ATOM 1450 N N . LYS B 1 73 ? 13.974 14.790 0.365 1.00 15.12 85 LYS B N 1
ATOM 1451 C CA . LYS B 1 73 ? 12.984 15.523 -0.498 1.00 16.00 85 LYS B CA 1
ATOM 1452 C C . LYS B 1 73 ? 13.689 16.179 -1.685 1.00 15.26 85 LYS B C 1
ATOM 1453 O O . LYS B 1 73 ? 14.806 16.686 -1.561 1.00 16.35 85 LYS B O 1
ATOM 1459 N N . TYR B 1 74 ? 13.069 16.139 -2.865 1.00 14.92 86 TYR B N 1
ATOM 1460 C CA . TYR B 1 74 ? 13.720 16.674 -4.047 1.00 16.28 86 TYR B CA 1
ATOM 1461 C C . TYR B 1 74 ? 12.671 17.108 -5.094 1.00 17.04 86 TYR B C 1
ATOM 1462 O O . TYR B 1 74 ? 11.725 16.359 -5.314 1.00 17.25 86 TYR B O 1
ATOM 1471 N N . GLU B 1 75 ? 12.857 18.299 -5.682 1.00 18.77 87 GLU B N 1
ATOM 1472 C CA . GLU B 1 75 ? 11.894 18.938 -6.625 1.00 20.80 87 GLU B CA 1
ATOM 1473 C C . GLU B 1 75 ? 12.551 19.104 -7.980 1.00 22.05 87 GLU B C 1
ATOM 1474 O O . GLU B 1 75 ? 13.644 19.675 -8.124 1.00 18.23 87 GLU B O 1
ATOM 1480 N N . ASP B 1 76 ? 11.843 18.603 -8.982 1.00 24.34 88 ASP B N 1
ATOM 1481 C CA . ASP B 1 76 ? 12.364 18.320 -10.306 1.00 27.18 88 ASP B CA 1
ATOM 1482 C C . ASP B 1 76 ? 11.296 18.721 -11.316 1.00 29.19 88 ASP B C 1
ATOM 1483 O O . ASP B 1 76 ? 10.105 18.609 -11.019 1.00 27.85 88 ASP B O 1
ATOM 1488 N N . TYR B 1 77 ? 11.724 19.283 -12.449 1.00 31.68 89 TYR B N 1
ATOM 1489 C CA . TYR B 1 77 ? 10.875 19.458 -13.645 1.00 33.68 89 TYR B CA 1
ATOM 1490 C C . TYR B 1 77 ? 11.710 19.188 -14.895 1.00 34.98 89 TYR B C 1
ATOM 1491 O O . TYR B 1 77 ? 11.496 19.791 -15.934 1.00 34.70 89 TYR B O 1
ATOM 1500 N N . TYR B 1 78 ? 12.681 18.272 -14.792 1.00 36.89 90 TYR B N 1
ATOM 1501 C CA . TYR B 1 78 ? 13.473 17.894 -15.959 1.00 38.68 90 TYR B CA 1
ATOM 1502 C C . TYR B 1 78 ? 12.501 17.174 -16.940 1.00 39.92 90 TYR B C 1
ATOM 1503 O O . TYR B 1 78 ? 11.436 16.716 -16.524 1.00 40.56 90 TYR B O 1
ATOM 1512 N N . THR B 1 79 ? 12.868 17.093 -18.216 1.00 41.34 91 THR B N 1
ATOM 1513 C CA . THR B 1 79 ? 11.913 16.953 -19.342 1.00 41.96 91 THR B CA 1
ATOM 1514 C C . THR B 1 79 ? 10.867 15.802 -19.353 1.00 42.93 91 THR B C 1
ATOM 1515 O O . THR B 1 79 ? 10.920 14.860 -18.549 1.00 43.32 91 THR B O 1
ATOM 1519 N N . SER B 1 80 ? 9.918 15.940 -20.295 1.00 42.96 92 SER B N 1
ATOM 1520 C CA . SER B 1 80 ? 8.945 14.922 -20.737 1.00 43.10 92 SER B CA 1
ATOM 1521 C C . SER B 1 80 ? 8.455 13.919 -19.684 1.00 42.76 92 SER B C 1
ATOM 1522 O O . SER B 1 80 ? 7.280 13.941 -19.262 1.00 43.78 92 SER B O 1
ATOM 1525 N N . GLY B 1 81 ? 9.347 12.993 -19.348 1.00 40.98 93 GLY B N 1
ATOM 1526 C CA . GLY B 1 81 ? 9.198 12.137 -18.198 1.00 38.97 93 GLY B CA 1
ATOM 1527 C C . GLY B 1 81 ? 10.607 11.768 -17.819 1.00 37.25 93 GLY B C 1
ATOM 1528 O O . GLY B 1 81 ? 11.545 12.114 -18.533 1.00 38.38 93 GLY B O 1
ATOM 1529 N N . LEU B 1 82 ? 10.764 11.136 -16.665 1.00 34.14 94 LEU B N 1
ATOM 1530 C CA . LEU B 1 82 ? 12.016 10.452 -16.322 1.00 31.77 94 LEU B CA 1
ATOM 1531 C C . LEU B 1 82 ? 12.013 9.838 -14.932 1.00 28.49 94 LEU B C 1
ATOM 1532 O O . LEU B 1 82 ? 11.141 10.088 -14.073 1.00 26.52 94 LEU B O 1
ATOM 1537 N N . SER B 1 83 ? 13.012 8.984 -14.772 1.00 24.40 95 SER B N 1
ATOM 1538 C CA . SER B 1 83 ? 12.934 7.888 -13.828 1.00 22.66 95 SER B CA 1
ATOM 1539 C C . SER B 1 83 ? 13.784 8.224 -12.639 1.00 17.86 95 SER B C 1
ATOM 1540 O O . SER B 1 83 ? 14.669 9.075 -12.685 1.00 15.05 95 SER B O 1
ATOM 1543 N N . TRP B 1 84 ? 13.496 7.546 -11.560 1.00 14.08 96 TRP B N 1
ATOM 1544 C CA . TRP B 1 84 ? 14.346 7.645 -10.422 1.00 12.59 96 TRP B CA 1
ATOM 1545 C C . TRP B 1 84 ? 14.571 6.298 -9.798 1.00 11.07 96 TRP B C 1
ATOM 1546 O O . TRP B 1 84 ? 13.793 5.371 -10.016 1.00 12.02 96 TRP B O 1
ATOM 1557 N N . ILE B 1 85 ? 15.627 6.216 -8.995 1.00 10.94 97 ILE B N 1
ATOM 1558 C CA . ILE B 1 85 ? 15.896 4.994 -8.260 1.00 11.25 97 ILE B CA 1
ATOM 1559 C C . ILE B 1 85 ? 16.245 5.418 -6.825 1.00 10.08 97 ILE B C 1
ATOM 1560 O O . ILE B 1 85 ? 17.065 6.318 -6.584 1.00 10.96 97 ILE B O 1
ATOM 1565 N N . TRP B 1 86 ? 15.741 4.625 -5.894 1.00 10.97 98 TRP B N 1
ATOM 1566 C CA . TRP B 1 86 ? 16.137 4.706 -4.514 1.00 11.04 98 TRP B CA 1
ATOM 1567 C C . TRP B 1 86 ? 17.109 3.595 -4.229 1.00 10.68 98 TRP B C 1
ATOM 1568 O O . TRP B 1 86 ? 16.766 2.450 -4.385 1.00 13.65 98 TRP B O 1
ATOM 1579 N N . LYS B 1 87 ? 18.324 3.926 -3.869 1.00 8.77 99 LYS B N 1
ATOM 1580 C CA . LYS B 1 87 ? 19.332 2.908 -3.546 1.00 7.55 99 LYS B CA 1
ATOM 1581 C C . LYS B 1 87 ? 19.475 2.852 -2.016 1.00 9.68 99 LYS B C 1
ATOM 1582 O O . LYS B 1 87 ? 19.830 3.859 -1.409 1.00 8.97 99 LYS B O 1
ATOM 1588 N N . ILE B 1 88 ? 19.326 1.656 -1.449 1.00 7.64 100 ILE B N 1
ATOM 1589 C CA . ILE B 1 88 ? 19.481 1.414 -0.062 1.00 8.85 100 ILE B CA 1
ATOM 1590 C C . ILE B 1 88 ? 20.778 0.634 0.090 1.00 8.60 100 ILE B C 1
ATOM 1591 O O . ILE B 1 88 ? 20.982 -0.441 -0.497 1.00 8.87 100 ILE B O 1
ATOM 1596 N N . LYS B 1 89 ? 21.654 1.185 0.857 1.00 7.80 101 LYS B N 1
ATOM 1597 C CA . LYS B 1 89 ? 22.903 0.540 1.228 1.00 9.29 101 LYS B CA 1
ATOM 1598 C C . LYS B 1 89 ? 22.954 0.202 2.711 1.00 9.58 101 LYS B C 1
ATOM 1599 O O . LYS B 1 89 ? 22.732 1.060 3.549 1.00 10.13 101 LYS B O 1
ATOM 1610 N N . ASN B 1 90 ? 23.233 -1.068 3.015 1.00 8.52 102 ASN B N 1
ATOM 1611 C CA . ASN B 1 90 ? 23.431 -1.513 4.413 1.00 8.16 102 ASN B CA 1
ATOM 1612 C C . ASN B 1 90 ? 24.889 -1.297 4.682 1.00 10.35 102 ASN B C 1
ATOM 1613 O O . ASN B 1 90 ? 25.729 -1.942 4.063 1.00 10.97 102 ASN B O 1
ATOM 1618 N N . ASN B 1 91 ? 25.223 -0.344 5.550 1.00 10.28 103 ASN B N 1
ATOM 1619 C CA . ASN B 1 91 ? 26.608 -0.140 5.951 1.00 11.54 103 ASN B CA 1
ATOM 1620 C C . ASN B 1 91 ? 27.158 -1.104 6.978 1.00 13.59 103 ASN B C 1
ATOM 1621 O O . ASN B 1 91 ? 28.386 -1.202 7.148 1.00 14.76 103 ASN B O 1
ATOM 1626 N N . SER B 1 92 ? 26.266 -1.835 7.630 1.00 12.03 104 SER B N 1
ATOM 1627 C CA . SER B 1 92 ? 26.616 -2.801 8.651 1.00 14.30 104 SER B CA 1
ATOM 1628 C C . SER B 1 92 ? 26.834 -4.182 8.0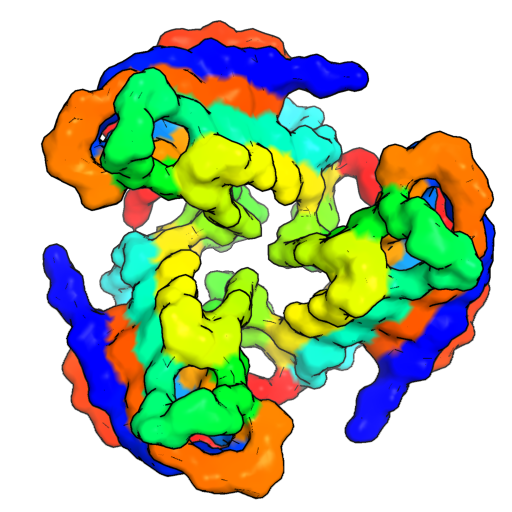63 1.00 13.79 104 SER B C 1
ATOM 1629 O O . SER B 1 92 ? 26.323 -4.508 6.986 1.00 11.93 104 SER B O 1
ATOM 1632 N N . SER B 1 93 ? 27.563 -5.000 8.780 1.00 12.67 105 SER B N 1
ATOM 1633 C CA . SER B 1 93 ? 27.629 -6.399 8.486 1.00 12.47 105 SER B CA 1
ATOM 1634 C C . SER B 1 93 ? 26.427 -7.190 8.950 1.00 11.27 105 SER B C 1
ATOM 1635 O O . SER B 1 93 ? 26.368 -8.389 8.697 1.00 15.33 105 SER B O 1
ATOM 1638 N N . GLU B 1 94 ? 25.538 -6.559 9.687 1.00 11.48 106 GLU B N 1
ATOM 1639 C CA . GLU B 1 94 ? 24.345 -7.205 10.222 1.00 12.03 106 GLU B CA 1
ATOM 1640 C C . GLU B 1 94 ? 23.160 -7.062 9.276 1.00 10.68 106 GLU B C 1
ATOM 1641 O O . GLU B 1 94 ? 22.784 -5.995 8.905 1.00 8.57 106 GLU B O 1
ATOM 1647 N N . THR B 1 95 ? 22.645 -8.179 8.859 1.00 10.34 107 THR B N 1
ATOM 1648 C CA . THR B 1 95 ? 21.348 -8.266 8.165 1.00 11.15 107 THR B CA 1
ATOM 1649 C C . THR B 1 95 ? 20.239 -7.646 8.990 1.00 12.09 107 THR B C 1
ATOM 1650 O O . THR B 1 95 ? 20.136 -7.939 10.207 1.00 13.10 107 THR B O 1
ATOM 1654 N N . SER B 1 96 ? 19.412 -6.769 8.379 1.00 12.19 108 SER B N 1
ATOM 1655 C CA . SER B 1 96 ? 18.301 -6.142 9.118 1.00 13.32 108 SER B CA 1
ATOM 1656 C C . SER B 1 96 ? 17.124 -5.837 8.238 1.00 12.80 108 SER B C 1
ATOM 1657 O O . SER B 1 96 ? 17.261 -5.681 7.023 1.00 10.32 108 SER B O 1
ATOM 1660 N N . ASN B 1 97 ? 15.969 -5.751 8.865 1.00 11.08 109 ASN B N 1
ATOM 1661 C CA . ASN B 1 97 ? 14.772 -5.246 8.274 1.00 11.98 109 ASN B CA 1
ATOM 1662 C C . ASN B 1 97 ? 14.990 -3.849 7.711 1.00 10.59 109 ASN B C 1
ATOM 1663 O O . ASN B 1 97 ? 15.756 -3.069 8.254 1.00 9.89 109 ASN B O 1
ATOM 1668 N N . TYR B 1 98 ? 14.278 -3.530 6.643 1.00 11.38 110 TYR B N 1
ATOM 1669 C CA . TYR B 1 98 ? 14.131 -2.159 6.203 1.00 10.70 110 TYR B CA 1
ATOM 1670 C C . TYR B 1 98 ? 12.688 -1.944 5.820 1.00 10.86 110 TYR B C 1
ATOM 1671 O O . TYR B 1 98 ? 11.952 -2.889 5.407 1.00 10.44 110 TYR B O 1
ATOM 1680 N N . SER B 1 99 ? 12.322 -0.694 5.901 1.00 11.07 111 SER B N 1
ATOM 1681 C CA . SER B 1 99 ? 11.105 -0.216 5.250 1.00 12.76 111 SER B CA 1
ATOM 1682 C C . SER B 1 99 ? 11.394 1.187 4.659 1.00 13.06 111 SER B C 1
ATOM 1683 O O . SER B 1 99 ? 12.093 2.028 5.271 1.00 14.98 111 SER B O 1
ATOM 1686 N N . LEU B 1 100 ? 10.958 1.391 3.427 1.00 10.32 112 LEU B N 1
ATOM 1687 C CA . LEU B 1 100 ? 11.134 2.645 2.709 1.00 12.02 112 LEU B CA 1
ATOM 1688 C C . LEU B 1 100 ? 9.768 3.187 2.332 1.00 12.05 112 LEU B C 1
ATOM 1689 O O . LEU B 1 100 ? 9.039 2.532 1.575 1.00 11.65 112 LEU B O 1
ATOM 1694 N N . ASP B 1 101 ? 9.440 4.366 2.835 1.00 12.99 113 ASP B N 1
ATOM 1695 C CA . ASP B 1 101 ? 8.270 5.125 2.381 1.00 14.54 113 ASP B CA 1
ATOM 1696 C C . ASP B 1 101 ? 8.726 6.008 1.291 1.00 15.13 113 ASP B C 1
ATOM 1697 O O . ASP B 1 101 ? 9.749 6.707 1.445 1.00 15.70 113 ASP B O 1
ATOM 1702 N N . ALA B 1 102 ? 8.081 5.937 0.135 1.00 14.09 114 ALA B N 1
ATOM 1703 C CA . ALA B 1 102 ? 8.546 6.682 -1.008 1.00 15.40 114 ALA B CA 1
ATOM 1704 C C . ALA B 1 102 ? 7.406 7.136 -1.932 1.00 17.16 114 ALA B C 1
ATOM 1705 O O . ALA B 1 102 ? 6.491 6.373 -2.169 1.00 19.00 114 ALA B O 1
ATOM 1707 N N . THR B 1 103 ? 7.538 8.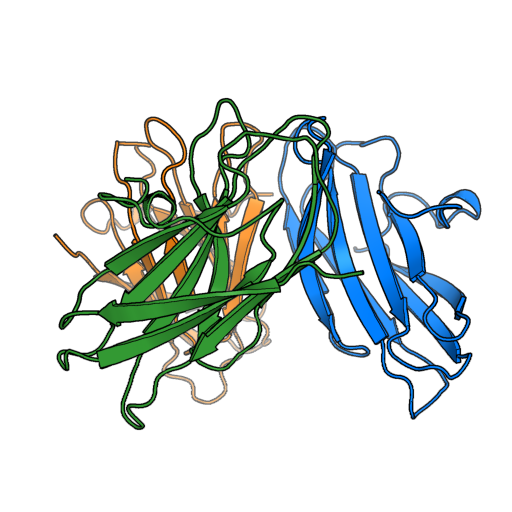317 -2.513 1.00 19.72 115 THR B N 1
ATOM 1708 C CA . THR B 1 103 ? 6.671 8.730 -3.652 1.00 22.44 115 THR B CA 1
ATOM 1709 C C . THR B 1 103 ? 6.605 7.651 -4.696 1.00 24.21 115 THR B C 1
ATOM 1710 O O . THR B 1 103 ? 7.630 7.176 -5.182 1.00 24.20 115 THR B O 1
ATOM 1714 N N . VAL B 1 104 ? 5.403 7.287 -5.111 1.00 26.22 116 VAL B N 1
ATOM 1715 C CA . VAL B 1 104 ? 5.250 6.448 -6.285 1.00 28.50 116 VAL B CA 1
ATOM 1716 C C . VAL B 1 104 ? 4.360 7.108 -7.347 1.00 31.04 116 VAL B C 1
ATOM 1717 O O . VAL B 1 104 ? 3.412 7.802 -7.009 1.00 31.17 116 VAL B O 1
ATOM 1721 N N . HIS B 1 105 ? 4.750 6.882 -8.605 1.00 34.58 117 HIS B N 1
ATOM 1722 C CA . HIS B 1 105 ? 4.055 7.334 -9.824 1.00 36.88 117 HIS B CA 1
ATOM 1723 C C . HIS B 1 105 ? 2.797 6.503 -10.036 1.00 37.84 117 HIS B C 1
ATOM 1724 O O . HIS B 1 105 ? 1.711 7.035 -10.243 1.00 38.93 117 HIS B O 1
ATOM 1731 N N . ASP B 1 106 ? 2.961 5.188 -9.975 1.00 38.16 118 ASP B N 1
ATOM 1732 C CA . ASP B 1 106 ? 1.846 4.254 -10.100 1.00 38.22 118 ASP B CA 1
ATOM 1733 C C . ASP B 1 106 ? 1.892 3.266 -8.950 1.00 37.10 118 ASP B C 1
ATOM 1734 O O . ASP B 1 106 ? 2.756 3.347 -8.063 1.00 37.89 118 ASP B O 1
ATOM 1739 N N . ASP B 1 107 ? 1.001 2.299 -8.981 1.00 35.49 119 ASP B N 1
ATOM 1740 C CA . ASP B 1 107 ? 0.925 1.334 -7.898 1.00 34.55 119 ASP B CA 1
ATOM 1741 C C . ASP B 1 107 ? 2.230 0.549 -7.737 1.00 33.05 119 ASP B C 1
ATOM 1742 O O . ASP B 1 107 ? 2.880 0.193 -8.728 1.00 32.61 119 ASP B O 1
ATOM 1747 N N . LYS B 1 108 ? 2.570 0.282 -6.481 1.00 31.90 120 LYS B N 1
ATOM 1748 C CA . LYS B 1 108 ? 3.722 -0.514 -6.101 1.00 30.61 120 LYS B CA 1
ATOM 1749 C C . LYS B 1 108 ? 3.586 -1.893 -6.750 1.00 30.13 120 LYS B C 1
ATOM 1750 O O . LYS B 1 108 ? 2.495 -2.478 -6.758 1.00 29.52 120 LYS B O 1
ATOM 1756 N N . GLU B 1 109 ? 4.665 -2.349 -7.387 1.00 27.69 121 GLU B N 1
ATOM 1757 C CA . GLU B 1 109 ? 4.741 -3.676 -7.961 1.00 27.94 121 GLU B CA 1
ATOM 1758 C C . GLU B 1 109 ? 5.950 -4.367 -7.332 1.00 26.60 121 GLU B C 1
ATOM 1759 O O . GLU B 1 109 ? 6.931 -3.694 -6.938 1.00 24.50 121 GLU B O 1
ATOM 1765 N N . ASP B 1 110 ? 5.877 -5.698 -7.247 1.00 25.09 122 ASP B N 1
ATOM 1766 C CA . ASP B 1 110 ? 7.025 -6.532 -6.906 1.00 24.93 122 ASP B CA 1
ATOM 1767 C C . ASP B 1 110 ? 8.256 -6.200 -7.775 1.00 23.16 122 ASP B C 1
ATOM 1768 O O . ASP B 1 110 ? 9.402 -6.213 -7.283 1.00 22.12 122 ASP B O 1
ATOM 1773 N N . SER B 1 111 ? 8.024 -5.926 -9.052 1.00 20.06 123 SER B N 1
ATOM 1774 C CA . SER B 1 111 ? 9.126 -5.689 -9.977 1.00 20.09 123 SER B CA 1
ATOM 1775 C C . SER B 1 111 ? 9.792 -4.315 -9.829 1.00 18.05 123 SER B C 1
ATOM 1776 O O . SER B 1 111 ? 10.744 -4.008 -10.539 1.00 18.76 123 SER B O 1
ATOM 1779 N N . ASP B 1 112 ? 9.251 -3.447 -8.976 1.00 16.64 124 ASP B N 1
ATOM 1780 C CA . ASP B 1 112 ? 9.934 -2.163 -8.714 1.00 14.53 124 ASP B CA 1
ATOM 1781 C C . ASP B 1 112 ? 11.310 -2.418 -8.033 1.00 12.82 124 ASP B C 1
ATOM 1782 O O . ASP B 1 112 ? 12.216 -1.540 -8.021 1.00 12.38 124 ASP B O 1
ATOM 1787 N N . VAL B 1 113 ? 11.435 -3.561 -7.363 1.00 12.55 125 VAL B N 1
ATOM 1788 C CA . VAL B 1 113 ? 12.700 -3.898 -6.736 1.00 12.18 125 VAL B CA 1
ATOM 1789 C C . VAL B 1 113 ? 13.564 -4.486 -7.873 1.00 11.44 125 VAL B C 1
ATOM 1790 O O . VAL B 1 113 ? 13.317 -5.559 -8.396 1.00 12.12 125 VAL B O 1
ATOM 1794 N N . LEU B 1 114 ? 14.615 -3.745 -8.235 1.00 10.84 126 LEU B N 1
ATOM 1795 C CA . LEU B 1 114 ? 15.505 -4.144 -9.310 1.00 9.51 126 LEU B CA 1
ATOM 1796 C C . LEU B 1 114 ? 16.393 -5.300 -8.888 1.00 10.04 126 LEU B C 1
ATOM 1797 O O . LEU B 1 114 ? 16.678 -5.478 -7.720 1.00 10.49 126 LEU B O 1
ATOM 1802 N N . THR B 1 115 ? 16.765 -6.131 -9.849 1.00 9.98 127 THR B N 1
ATOM 1803 C CA . THR B 1 115 ? 17.700 -7.226 -9.488 1.00 12.17 127 THR B CA 1
ATOM 1804 C C . THR B 1 115 ? 19.105 -6.695 -9.384 1.00 12.27 127 THR B C 1
ATOM 1805 O O . THR B 1 115 ? 19.923 -7.267 -8.681 1.00 14.02 127 THR B O 1
ATOM 1809 N N . LYS B 1 116 ? 19.362 -5.570 -10.032 1.00 10.37 128 LYS B N 1
ATOM 1810 C CA . LYS B 1 116 ? 20.702 -4.920 -10.102 1.00 9.56 128 LYS B CA 1
ATOM 1811 C C . LYS B 1 116 ? 20.578 -3.428 -10.108 1.00 9.98 128 LYS B C 1
ATOM 1812 O O . LYS B 1 116 ? 19.825 -2.899 -10.896 1.00 9.40 128 LYS B O 1
ATOM 1818 N N . CYS B 1 117 ? 21.305 -2.750 -9.220 1.00 9.23 129 CYS B N 1
ATOM 1819 C CA . CYS B 1 117 ? 21.445 -1.314 -9.235 1.00 9.01 129 CYS B CA 1
ATOM 1820 C C . CYS B 1 117 ? 22.210 -0.831 -10.498 1.00 8.99 129 CYS B C 1
ATOM 1821 O O . CYS B 1 117 ? 22.919 -1.581 -11.141 1.00 9.75 129 CYS B O 1
ATOM 1824 N N . PRO B 1 118 ? 22.154 0.461 -10.775 1.00 11.11 130 PRO B N 1
ATOM 1825 C CA . PRO B 1 118 ? 23.069 1.019 -11.765 1.00 10.54 130 PRO B CA 1
ATOM 1826 C C . PRO B 1 118 ? 24.535 0.729 -11.433 1.00 11.76 130 PRO B C 1
ATOM 1827 O O . PRO B 1 118 ? 24.926 0.815 -10.259 1.00 10.99 130 PRO B O 1
ATOM 1831 N N . VAL B 1 119 ? 25.326 0.371 -12.473 1.00 9.99 131 VAL B N 1
ATOM 1832 C CA . VAL B 1 119 ? 26.762 0.192 -12.365 1.00 11.98 131 VAL B CA 1
ATOM 1833 C C . VAL B 1 119 ? 27.445 0.910 -13.541 1.00 13.81 131 VAL B C 1
ATOM 1834 O O . VAL B 1 119 ? 28.684 0.933 -13.489 1.00 14.49 131 VAL B O 1
ATOM 1839 N N . ILE C 1 3 ? 33.194 41.406 -1.784 1.00 37.86 15 ILE C N 1
ATOM 1840 C CA . ILE C 1 3 ? 32.516 41.904 -3.022 1.00 37.82 15 ILE C CA 1
ATOM 1841 C C . ILE C 1 3 ? 31.024 41.534 -3.177 1.00 36.69 15 ILE C C 1
ATOM 1842 O O . ILE C 1 3 ? 30.428 41.887 -4.188 1.00 36.72 15 ILE C O 1
ATOM 1847 N N . PRO C 1 4 ? 30.402 40.838 -2.222 1.00 36.12 16 PRO C N 1
ATOM 1848 C CA . PRO C 1 4 ? 29.044 40.319 -2.460 1.00 35.17 16 PRO C CA 1
ATOM 1849 C C . PRO C 1 4 ? 27.991 41.410 -2.664 1.00 33.18 16 PRO C C 1
ATOM 1850 O O . PRO C 1 4 ? 28.046 42.463 -1.998 1.00 32.40 16 PRO C O 1
ATOM 1854 N N . ASN C 1 5 ? 27.077 41.182 -3.608 1.00 30.30 17 ASN C N 1
ATOM 1855 C CA . ASN C 1 5 ? 25.884 42.001 -3.747 1.00 29.32 17 ASN C CA 1
ATOM 1856 C C . ASN C 1 5 ? 24.696 41.187 -3.204 1.00 27.46 17 ASN C C 1
ATOM 1857 O O . ASN C 1 5 ? 24.240 40.235 -3.855 1.00 27.88 17 ASN C O 1
ATOM 1862 N N . ILE C 1 6 ? 24.260 41.516 -1.998 1.00 24.84 18 ILE C N 1
ATOM 1863 C CA . ILE C 1 6 ? 23.229 40.758 -1.277 1.00 24.99 18 ILE C CA 1
ATOM 1864 C C . ILE C 1 6 ? 22.066 41.692 -0.941 1.00 24.51 18 ILE C C 1
ATOM 1865 O O . ILE C 1 6 ? 22.246 42.693 -0.279 1.00 24.22 18 ILE C O 1
ATOM 1870 N N . ALA C 1 7 ? 20.880 41.387 -1.437 1.00 23.23 19 ALA C N 1
ATOM 1871 C CA . ALA C 1 7 ? 19.708 42.231 -1.221 1.00 22.80 19 ALA C CA 1
ATOM 1872 C C . ALA C 1 7 ? 18.791 41.484 -0.275 1.00 21.50 19 ALA C C 1
ATOM 1873 O O . ALA C 1 7 ? 18.943 40.275 -0.101 1.00 21.23 19 ALA C O 1
ATOM 1875 N N . THR C 1 8 ? 17.811 42.166 0.312 1.00 21.31 20 THR C N 1
ATOM 1876 C CA . THR C 1 8 ? 16.857 41.528 1.214 1.00 20.68 20 THR C CA 1
ATOM 1877 C C . THR C 1 8 ? 15.432 41.738 0.698 1.00 21.54 20 THR C C 1
ATOM 1878 O O . THR C 1 8 ? 14.975 42.882 0.561 1.00 21.50 20 THR C O 1
ATOM 1882 N N . TYR C 1 9 ? 14.745 40.627 0.435 1.00 19.86 21 TYR C N 1
ATOM 1883 C CA . TYR C 1 9 ? 13.355 40.599 0.026 1.00 19.50 21 TYR C CA 1
ATOM 1884 C C . TYR C 1 9 ? 12.519 40.382 1.248 1.00 19.61 21 TYR C C 1
ATOM 1885 O O . TYR C 1 9 ? 12.808 39.499 2.055 1.00 21.17 21 TYR C O 1
ATOM 1894 N N . THR C 1 10 ? 11.445 41.170 1.405 1.00 18.63 22 THR C N 1
ATOM 1895 C CA . THR C 1 10 ? 10.613 40.968 2.558 1.00 17.60 22 THR C CA 1
ATOM 1896 C C . THR C 1 10 ? 9.191 40.808 2.024 1.00 16.66 22 THR C C 1
ATOM 1897 O O . THR C 1 10 ? 8.852 41.313 0.927 1.00 17.06 22 THR C O 1
ATOM 1901 N N . GLY C 1 11 ? 8.383 40.149 2.839 1.00 17.45 23 GLY C N 1
ATOM 1902 C CA . GLY C 1 11 ? 6.978 39.948 2.505 1.00 17.28 23 GLY C CA 1
ATOM 1903 C C . GLY C 1 11 ? 6.223 39.096 3.475 1.00 16.90 23 GLY C C 1
ATOM 1904 O O . GLY C 1 11 ? 6.625 38.889 4.601 1.00 17.81 23 GLY C O 1
ATOM 1905 N N . THR C 1 12 ? 5.064 38.624 3.028 1.00 18.87 24 THR C N 1
ATOM 1906 C CA . THR C 1 12 ? 4.219 37.805 3.846 1.00 18.24 24 THR C CA 1
ATOM 1907 C C . THR C 1 12 ? 3.848 36.616 3.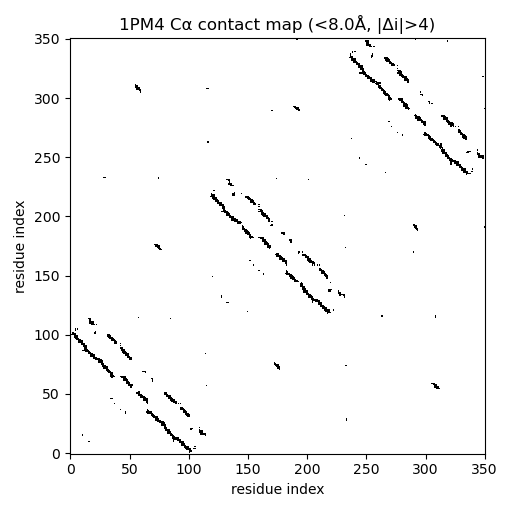013 1.00 17.72 24 THR C C 1
ATOM 1908 O O . THR C 1 12 ? 3.400 36.793 1.878 1.00 19.70 24 THR C O 1
ATOM 1912 N N . ILE C 1 13 ? 3.935 35.432 3.613 1.00 16.85 25 ILE C N 1
ATOM 1913 C CA . ILE C 1 13 ? 3.637 34.176 2.928 1.00 18.04 25 ILE C CA 1
ATOM 1914 C C . ILE C 1 13 ? 2.465 33.479 3.631 1.00 17.63 25 ILE C C 1
ATOM 1915 O O . ILE C 1 13 ? 2.487 33.204 4.816 1.00 16.20 25 ILE C O 1
ATOM 1920 N N . GLN C 1 14 ? 1.387 33.283 2.875 1.00 16.58 26 GLN C N 1
ATOM 1921 C CA . GLN C 1 14 ? 0.171 32.694 3.430 1.00 16.26 26 GLN C CA 1
ATOM 1922 C C . GLN C 1 14 ? 0.390 31.242 3.838 1.00 15.90 26 GLN C C 1
ATOM 1923 O O . GLN C 1 14 ? 1.328 30.596 3.360 1.00 17.56 26 GLN C O 1
ATOM 1929 N N . GLY C 1 15 ? -0.469 30.746 4.709 1.00 15.57 27 GLY C N 1
ATOM 1930 C CA . GLY C 1 15 ? -0.528 29.341 5.060 1.00 16.04 27 GLY C CA 1
ATOM 1931 C C . GLY C 1 15 ? -0.417 28.397 3.869 1.00 15.64 27 GLY C C 1
ATOM 1932 O O . GLY C 1 15 ? -1.124 28.570 2.862 1.00 15.18 27 GLY C O 1
ATOM 1933 N N . LYS C 1 16 ? 0.576 27.507 3.959 1.00 16.11 28 LYS C N 1
ATOM 1934 C CA . LYS C 1 16 ? 0.870 26.437 2.984 1.00 17.44 28 LYS C CA 1
ATOM 1935 C C . LYS C 1 16 ? 1.287 26.995 1.605 1.00 17.54 28 LYS C C 1
ATOM 1936 O O . LYS C 1 16 ? 1.480 26.246 0.647 1.00 19.29 28 LYS C O 1
ATOM 1942 N N . GLY C 1 17 ? 1.513 28.280 1.546 1.00 16.52 29 GLY C N 1
ATOM 1943 C CA . GLY C 1 17 ? 1.841 28.932 0.318 1.00 17.02 29 GLY C CA 1
ATOM 1944 C C . GLY C 1 17 ? 3.287 28.785 -0.133 1.00 16.58 29 GLY C C 1
ATOM 1945 O O . GLY C 1 17 ? 4.157 28.306 0.600 1.00 16.67 29 GLY C O 1
ATOM 1946 N N . GLU C 1 18 ? 3.507 29.146 -1.383 1.00 15.70 30 GLU C N 1
ATOM 1947 C CA . GLU C 1 18 ? 4.820 29.173 -1.967 1.00 16.65 30 GLU C CA 1
ATOM 1948 C C . GLU C 1 18 ? 5.051 30.439 -2.760 1.00 16.98 30 GLU C C 1
ATOM 1949 O O . GLU C 1 18 ? 4.140 30.923 -3.462 1.00 15.74 30 GLU C O 1
ATOM 1955 N N . VAL C 1 19 ? 6.263 30.977 -2.644 1.00 14.02 31 VAL C N 1
ATOM 1956 C CA . VAL C 1 19 ? 6.698 32.230 -3.279 1.00 14.56 31 VAL C CA 1
ATOM 1957 C C . VAL C 1 19 ? 8.050 31.956 -3.963 1.00 15.08 31 VAL C C 1
ATOM 1958 O O . VAL C 1 19 ? 8.958 31.457 -3.312 1.00 14.31 31 VAL C O 1
ATOM 1962 N N . CYS C 1 20 ? 8.151 32.246 -5.261 1.00 14.77 32 CYS C N 1
ATOM 1963 C CA . CYS C 1 20 ? 9.430 32.163 -5.984 1.00 14.77 32 CYS C CA 1
ATOM 1964 C C . CYS C 1 20 ? 9.906 33.553 -6.362 1.00 14.99 32 CYS C C 1
ATOM 1965 O O . CYS C 1 20 ? 9.098 34.413 -6.797 1.00 14.40 32 CYS C O 1
ATOM 1968 N N . ILE C 1 21 ? 11.228 33.730 -6.244 1.00 15.85 33 ILE C N 1
ATOM 1969 C CA . ILE C 1 21 ? 11.908 35.004 -6.506 1.00 16.40 33 ILE C CA 1
ATOM 1970 C C . ILE C 1 21 ? 13.057 34.717 -7.487 1.00 16.46 33 ILE C C 1
ATOM 1971 O O . ILE C 1 21 ? 13.906 33.833 -7.230 1.00 14.93 33 ILE C O 1
ATOM 1976 N N . ILE C 1 22 ? 13.040 35.415 -8.628 1.00 14.62 34 ILE C N 1
ATOM 1977 C CA . ILE C 1 22 ? 14.016 35.219 -9.660 1.00 15.65 34 ILE C CA 1
ATOM 1978 C C . ILE C 1 22 ? 15.287 36.093 -9.443 1.00 17.27 34 ILE C C 1
ATOM 1979 O O . ILE C 1 22 ? 15.206 37.198 -8.899 1.00 16.95 34 ILE C O 1
ATOM 1984 N N . GLY C 1 23 ? 16.432 35.505 -9.768 1.00 16.97 35 GLY C N 1
ATOM 1985 C CA . GLY C 1 23 ? 17.714 36.191 -9.720 1.00 17.55 35 GLY C CA 1
ATOM 1986 C C . GLY C 1 23 ? 18.351 36.166 -11.089 1.00 17.27 35 GLY C C 1
ATOM 1987 O O . GLY C 1 23 ? 18.219 35.213 -11.818 1.00 16.13 35 GLY C O 1
ATOM 1988 N N . ASN C 1 24 ? 19.018 37.244 -11.465 1.00 17.49 36 ASN C N 1
ATOM 1989 C CA . ASN C 1 24 ? 19.742 37.248 -12.713 1.00 20.41 36 ASN C CA 1
ATOM 1990 C C . ASN C 1 24 ? 18.797 36.999 -13.884 1.00 21.74 36 ASN C C 1
ATOM 1991 O O . ASN C 1 24 ? 19.112 36.210 -14.784 1.00 20.19 36 ASN C O 1
ATOM 1996 N N . LYS C 1 25 ? 17.642 37.657 -13.824 1.00 24.57 37 LYS C N 1
ATOM 1997 C CA . LYS C 1 25 ? 16.569 37.447 -14.805 1.00 27.73 37 LYS C CA 1
ATOM 1998 C C . LYS C 1 25 ? 16.974 37.946 -16.175 1.00 30.46 37 LYS C C 1
ATOM 1999 O O . LYS C 1 25 ? 16.450 37.467 -17.189 1.00 31.30 37 LYS C O 1
ATOM 2005 N N . GLU C 1 26 ? 17.890 38.918 -16.165 1.00 32.55 38 GLU C N 1
ATOM 2006 C CA . GLU C 1 26 ? 18.357 39.607 -17.358 1.00 34.96 38 GLU C CA 1
ATOM 2007 C C . GLU C 1 26 ? 19.418 38.756 -18.045 1.00 36.09 38 GLU C C 1
ATOM 2008 O O . GLU C 1 26 ? 19.901 39.102 -19.108 1.00 36.98 38 GLU C O 1
ATOM 2014 N N . GLY C 1 27 ? 19.767 37.632 -17.428 1.00 37.06 39 GLY C N 1
ATOM 2015 C CA . GLY C 1 27 ? 20.564 36.609 -18.076 1.00 37.77 39 GLY C CA 1
ATOM 2016 C C . GLY C 1 27 ? 22.012 36.984 -18.312 1.00 38.05 39 GLY C C 1
ATOM 2017 O O . GLY C 1 27 ? 22.602 36.604 -19.326 1.00 38.61 39 GLY C O 1
ATOM 2018 N N . LYS C 1 28 ? 22.610 37.717 -17.380 1.00 38.20 40 LYS C N 1
ATOM 2019 C CA . LYS C 1 28 ? 23.969 38.167 -17.595 1.00 38.46 40 LYS C CA 1
ATOM 2020 C C . LYS C 1 28 ? 24.811 36.932 -17.350 1.00 38.46 40 LYS C C 1
ATOM 2021 O O . LYS C 1 28 ? 24.302 35.985 -16.762 1.00 37.89 40 LYS C O 1
ATOM 2027 N N . THR C 1 29 ? 26.041 36.899 -17.869 1.00 37.99 41 THR C N 1
ATOM 2028 C CA . THR C 1 29 ? 26.991 35.829 -17.526 1.00 38.10 41 THR C CA 1
ATOM 2029 C C . THR C 1 29 ? 27.598 36.206 -16.190 1.00 37.23 41 THR C C 1
ATOM 2030 O O . THR C 1 29 ? 28.242 37.244 -16.071 1.00 36.92 41 THR C O 1
ATOM 2034 N N . ARG C 1 30 ? 27.358 35.368 -15.189 1.00 36.01 42 ARG C N 1
ATOM 2035 C CA . ARG C 1 30 ? 27.973 35.498 -13.901 1.00 35.19 42 ARG C CA 1
ATOM 2036 C C . ARG C 1 30 ? 28.466 34.140 -13.428 1.00 34.82 42 ARG C C 1
ATOM 2037 O O . ARG C 1 30 ? 28.182 33.095 -14.012 1.00 34.76 42 ARG C O 1
ATOM 2045 N N . GLY C 1 31 ? 29.218 34.163 -12.347 1.00 33.08 43 GLY C N 1
ATOM 2046 C CA . GLY C 1 31 ? 29.588 32.929 -11.690 1.00 31.77 43 GLY C CA 1
ATOM 2047 C C . GLY C 1 31 ? 30.013 33.279 -10.296 1.00 30.08 43 GLY C C 1
ATOM 2048 O O . GLY C 1 31 ? 30.082 34.464 -9.951 1.00 31.29 43 GLY C O 1
ATOM 2049 N N . GLY C 1 32 ? 30.290 32.262 -9.494 1.00 27.89 44 GLY C N 1
ATOM 2050 C CA . GLY C 1 32 ? 30.785 32.461 -8.148 1.00 25.83 44 GLY C CA 1
ATOM 2051 C C . GLY C 1 32 ? 29.778 31.958 -7.141 1.00 24.67 44 GLY C C 1
ATOM 2052 O O . GLY C 1 32 ? 28.944 31.078 -7.423 1.00 21.59 44 GLY C O 1
ATOM 2053 N N . GLU C 1 33 ? 29.873 32.495 -5.938 1.00 22.77 45 GLU C N 1
ATOM 2054 C CA . GLU C 1 33 ? 29.046 31.982 -4.871 1.00 22.34 45 GLU C CA 1
ATOM 2055 C C . GLU C 1 33 ? 27.643 32.593 -4.926 1.00 20.12 45 GLU C C 1
ATOM 2056 O O . GLU C 1 33 ? 27.467 33.779 -5.069 1.00 18.97 45 GLU C O 1
ATOM 2062 N N . LEU C 1 34 ? 26.635 31.742 -4.909 1.00 19.19 46 LEU C N 1
ATOM 2063 C CA . LEU C 1 34 ? 25.292 32.178 -4.534 1.00 18.52 46 LEU C CA 1
ATOM 2064 C C . LEU C 1 34 ? 25.138 31.997 -3.031 1.00 18.97 46 LEU C C 1
ATOM 2065 O O . LEU C 1 34 ? 25.512 30.964 -2.476 1.00 19.61 46 LEU C O 1
ATOM 2070 N N . TYR C 1 35 ? 24.561 32.990 -2.387 1.00 18.25 47 TYR C N 1
ATOM 2071 C CA . TYR C 1 35 ? 24.278 32.978 -0.947 1.00 17.92 47 TYR C CA 1
ATOM 2072 C C . TYR C 1 35 ? 22.850 33.412 -0.723 1.00 17.79 47 TYR C C 1
ATOM 2073 O O . TYR C 1 35 ? 22.399 34.367 -1.374 1.00 18.47 47 TYR C O 1
ATOM 2082 N N . ALA C 1 36 ? 22.162 32.718 0.177 1.00 18.06 48 ALA C N 1
ATOM 2083 C CA . ALA C 1 36 ? 20.839 33.188 0.705 1.00 16.41 48 ALA C CA 1
ATOM 2084 C C . ALA C 1 36 ? 20.577 32.645 2.043 1.00 17.32 48 ALA C C 1
ATOM 2085 O O . ALA C 1 36 ? 21.029 31.576 2.389 1.00 17.98 48 ALA C O 1
ATOM 2087 N N . VAL C 1 37 ? 19.722 33.330 2.806 1.00 16.29 49 VAL C N 1
ATOM 2088 C CA . VAL C 1 37 ? 19.271 32.819 4.064 1.00 16.10 49 VAL C CA 1
ATOM 2089 C C . VAL C 1 37 ? 17.847 33.380 4.265 1.00 15.95 49 VAL C C 1
ATOM 2090 O O . VAL C 1 37 ? 17.587 34.531 3.999 1.00 16.63 49 VAL C O 1
ATOM 2094 N N . LEU C 1 38 ? 16.974 32.522 4.721 1.00 15.21 50 LEU C N 1
ATOM 2095 C CA . LEU C 1 38 ? 15.565 32.822 4.904 1.00 16.03 50 LEU C CA 1
ATOM 2096 C C . LEU C 1 38 ? 15.358 33.036 6.390 1.00 15.89 50 LEU C C 1
ATOM 2097 O O . LEU C 1 38 ? 15.835 32.225 7.181 1.00 17.09 50 LEU C O 1
ATOM 2102 N N . HIS C 1 39 ? 14.560 34.035 6.753 1.00 16.29 51 HIS C N 1
ATOM 2103 C CA . HIS C 1 39 ? 14.236 34.309 8.139 1.00 16.29 51 HIS C CA 1
ATOM 2104 C C . HIS C 1 39 ? 12.742 34.625 8.223 1.00 17.41 51 HIS C C 1
ATOM 2105 O O . HIS C 1 39 ? 12.095 34.918 7.202 1.00 17.62 51 HIS C O 1
ATOM 2112 N N . SER C 1 40 ? 12.227 34.542 9.431 1.00 18.50 52 SER C N 1
ATOM 2113 C CA . SER C 1 40 ? 10.893 35.024 9.725 1.00 19.64 52 SER C CA 1
ATOM 2114 C C . SER C 1 40 ? 10.828 35.608 11.145 1.00 20.54 52 SER C C 1
ATOM 2115 O O . SER C 1 40 ? 11.454 35.070 12.061 1.00 22.53 52 SER C O 1
ATOM 2118 N N . THR C 1 41 ? 10.001 36.632 11.320 1.00 22.85 53 THR C N 1
ATOM 2119 C CA . THR C 1 41 ? 9.721 37.173 12.673 1.00 24.16 53 THR C CA 1
ATOM 2120 C C . THR C 1 41 ? 8.826 36.254 13.537 1.00 24.82 53 THR C C 1
ATOM 2121 O O . THR C 1 41 ? 8.685 36.466 14.737 1.00 24.58 53 THR C O 1
ATOM 2125 N N . ASN C 1 42 ? 8.242 35.222 12.926 1.00 24.69 54 ASN C N 1
ATOM 2126 C CA . ASN C 1 42 ? 7.424 34.254 13.625 1.00 25.11 54 ASN C CA 1
ATOM 2127 C C . ASN C 1 42 ? 8.277 33.133 14.154 1.00 24.76 54 ASN C C 1
ATOM 2128 O O . ASN C 1 42 ? 8.928 32.437 13.371 1.00 23.11 54 ASN C O 1
ATOM 2133 N N . VAL C 1 43 ? 8.304 32.926 15.480 1.00 24.73 55 VAL C N 1
ATOM 2134 C CA . VAL C 1 43 ? 9.195 31.911 16.049 1.00 24.08 55 VAL C CA 1
ATOM 2135 C C . VAL C 1 43 ? 8.789 30.459 15.759 1.00 23.82 55 VAL C C 1
ATOM 2136 O O . VAL C 1 43 ? 9.657 29.586 15.738 1.00 25.70 55 VAL C O 1
ATOM 2140 N N . ASN C 1 44 ? 7.491 30.183 15.533 1.00 23.01 56 ASN C N 1
ATOM 2141 C CA . ASN C 1 44 ? 7.024 28.848 15.159 1.00 23.20 56 ASN C CA 1
ATOM 2142 C C . ASN C 1 44 ? 6.919 28.721 13.611 1.00 23.75 56 ASN C C 1
ATOM 2143 O O . ASN C 1 44 ? 6.253 27.815 13.132 1.00 23.14 56 ASN C O 1
ATOM 2148 N N . ALA C 1 45 ? 7.602 29.595 12.864 1.00 22.49 57 ALA C N 1
ATOM 2149 C CA . ALA C 1 45 ? 7.581 29.515 11.392 1.00 22.11 57 ALA C CA 1
ATOM 2150 C C . ALA C 1 45 ? 8.286 28.246 11.017 1.00 21.70 57 ALA C C 1
ATOM 2151 O O . ALA C 1 45 ? 9.278 27.826 11.680 1.00 21.40 57 ALA C O 1
ATOM 2153 N N . ASP C 1 46 ? 7.815 27.637 9.952 1.00 20.62 58 ASP C N 1
ATOM 2154 C CA . ASP C 1 46 ? 8.375 26.407 9.449 1.00 20.27 58 ASP C CA 1
ATOM 2155 C C . ASP C 1 46 ? 8.389 26.601 7.943 1.00 19.58 58 ASP C C 1
ATOM 2156 O O . ASP C 1 46 ? 7.331 26.587 7.293 1.00 18.28 58 ASP C O 1
ATOM 2161 N N . MET C 1 47 ? 9.573 26.891 7.440 1.00 18.87 59 MET C N 1
ATOM 2162 C CA . MET C 1 47 ? 9.724 27.213 6.010 1.00 17.94 59 MET C CA 1
ATOM 2163 C C . MET C 1 47 ? 10.926 26.468 5.466 1.00 17.68 59 MET C C 1
ATOM 2164 O O . MET C 1 47 ? 11.816 26.116 6.220 1.00 17.85 59 MET C O 1
ATOM 2169 N N . THR C 1 48 ? 10.930 26.268 4.151 1.00 15.13 60 THR C N 1
ATOM 2170 C CA . THR C 1 48 ? 12.013 25.709 3.415 1.00 15.97 60 THR C CA 1
ATOM 2171 C C . THR C 1 48 ? 12.371 26.652 2.285 1.00 15.78 60 THR C C 1
ATOM 2172 O O . THR C 1 48 ? 11.499 27.184 1.582 1.00 14.67 60 THR C O 1
ATOM 2176 N N . LEU C 1 49 ? 13.676 26.832 2.110 1.00 15.15 61 LEU C N 1
ATOM 2177 C CA . LEU C 1 49 ? 14.254 27.544 0.988 1.00 14.98 61 LEU C CA 1
ATOM 2178 C C . LEU C 1 49 ? 14.863 26.533 0.045 1.00 15.05 61 LEU C C 1
ATOM 2179 O O . LEU C 1 49 ? 15.770 25.778 0.444 1.00 16.93 61 LEU C O 1
ATOM 2184 N N . ILE C 1 50 ? 14.488 26.642 -1.233 1.00 14.85 62 ILE C N 1
ATOM 2185 C CA . ILE C 1 50 ? 14.969 25.821 -2.342 1.00 14.91 62 ILE C CA 1
ATOM 2186 C C . ILE C 1 50 ? 15.575 26.685 -3.456 1.00 14.80 62 ILE C C 1
ATOM 2187 O O . ILE C 1 50 ? 14.974 27.666 -3.891 1.00 14.67 62 ILE C O 1
ATOM 2192 N N . LEU C 1 51 ? 16.770 26.311 -3.908 1.00 14.44 63 LEU C N 1
ATOM 2193 C CA . LEU C 1 51 ? 17.425 26.975 -5.015 1.00 14.35 63 LEU C CA 1
ATOM 2194 C C . LEU C 1 51 ? 17.227 26.117 -6.236 1.00 16.50 63 LEU C C 1
ATOM 2195 O O . LEU C 1 51 ? 17.634 24.953 -6.245 1.00 16.21 63 LEU C O 1
ATOM 2200 N N . LEU C 1 52 ? 16.676 26.729 -7.284 1.00 16.77 64 LEU C N 1
ATOM 2201 C CA . LEU C 1 52 ? 16.446 26.095 -8.588 1.00 17.67 64 LEU C CA 1
ATOM 2202 C C . LEU C 1 52 ? 17.250 26.743 -9.718 1.00 18.76 64 LEU C C 1
ATOM 2203 O O . LEU C 1 52 ? 17.461 27.987 -9.732 1.00 17.16 64 LEU C O 1
ATOM 2208 N N . ARG C 1 53 ? 17.711 25.927 -10.667 1.00 20.00 65 ARG C N 1
ATOM 2209 C CA . ARG C 1 53 ? 18.265 26.406 -11.945 1.00 22.51 65 ARG C CA 1
ATOM 2210 C C . ARG C 1 53 ? 17.806 25.545 -13.132 1.00 24.27 65 ARG C C 1
ATOM 2211 O O . ARG C 1 53 ? 17.464 24.380 -12.963 1.00 23.47 65 ARG C O 1
ATOM 2219 N N . ASN C 1 54 ? 17.877 26.156 -14.310 1.00 26.40 66 ASN C N 1
ATOM 2220 C CA . ASN C 1 54 ? 17.635 25.531 -15.612 1.00 30.41 66 ASN C CA 1
ATOM 2221 C C . ASN C 1 54 ? 18.930 25.216 -16.348 1.00 31.95 66 ASN C C 1
ATOM 2222 O O . ASN C 1 54 ? 19.328 25.952 -17.237 1.00 33.19 66 ASN C O 1
ATOM 2227 N N . VAL C 1 55 ? 19.556 24.095 -16.029 1.00 34.22 67 VAL C N 1
ATOM 2228 C CA . VAL C 1 55 ? 20.823 23.651 -16.665 1.00 36.46 67 VAL C CA 1
ATOM 2229 C C . VAL C 1 55 ? 20.935 23.604 -18.219 1.00 37.79 67 VAL C C 1
ATOM 2230 O O . VAL C 1 55 ? 22.038 23.689 -18.736 1.00 39.07 67 VAL C O 1
ATOM 2234 N N . GLY C 1 56 ? 19.835 23.437 -18.964 1.00 39.16 68 GLY C N 1
ATOM 2235 C CA . GLY C 1 56 ? 19.869 23.545 -20.422 1.00 39.56 68 GLY C CA 1
ATOM 2236 C C . GLY C 1 56 ? 19.377 22.403 -21.292 1.00 39.61 68 GLY C C 1
ATOM 2237 O O . GLY C 1 56 ? 19.869 21.273 -21.187 1.00 40.18 68 GLY C O 1
ATOM 2238 N N . GLY C 1 57 ? 18.455 22.713 -22.204 0.01 39.17 69 GLY C N 1
ATOM 2239 C CA . GLY C 1 57 ? 17.815 21.707 -23.036 0.01 38.78 69 GLY C CA 1
ATOM 2240 C C . GLY C 1 57 ? 17.275 20.616 -22.145 0.01 38.41 69 GLY C C 1
ATOM 2241 O O . GLY C 1 57 ? 17.320 19.432 -22.483 0.01 38.37 69 GLY C O 1
ATOM 2242 N N . ASN C 1 58 ? 16.758 21.038 -20.995 0.01 37.91 70 ASN C N 1
ATOM 2243 C CA . ASN C 1 58 ? 16.556 20.132 -19.879 1.00 37.60 70 ASN C CA 1
ATOM 2244 C C . ASN C 1 58 ? 15.471 20.533 -18.871 1.00 36.39 70 ASN C C 1
ATOM 2245 O O . ASN C 1 58 ? 14.770 19.655 -18.383 1.00 37.40 70 ASN C O 1
ATOM 2250 N N . GLY C 1 59 ? 15.370 21.813 -18.498 1.00 34.18 71 GLY C N 1
ATOM 2251 C CA . GLY C 1 59 ? 14.336 22.275 -17.567 1.00 33.01 71 GLY C CA 1
ATOM 2252 C C . GLY C 1 59 ? 14.823 22.722 -16.163 1.00 31.18 71 GLY C C 1
ATOM 2253 O O . GLY C 1 59 ? 15.978 22.494 -15.811 1.00 32.40 71 GLY C O 1
ATOM 2254 N N . TRP C 1 60 ? 13.945 23.345 -15.376 1.00 28.85 72 TRP C N 1
ATOM 2255 C CA . TRP C 1 60 ? 14.210 23.715 -13.969 1.00 27.25 72 TRP C CA 1
ATOM 2256 C C . TRP C 1 60 ? 14.294 22.541 -13.002 1.00 25.93 72 TRP C C 1
ATOM 2257 O O . TRP C 1 60 ? 13.465 21.656 -13.005 1.00 24.49 72 TRP C O 1
ATOM 2268 N N . GLY C 1 61 ? 15.263 22.600 -12.092 1.00 24.32 73 GLY C N 1
ATOM 2269 C CA . GLY C 1 61 ? 15.341 21.590 -11.058 1.00 22.18 73 GLY C CA 1
ATOM 2270 C C . GLY C 1 61 ? 16.084 22.124 -9.842 1.00 19.86 73 GLY C C 1
ATOM 2271 O O . GLY C 1 61 ? 16.828 23.088 -9.929 1.00 19.06 73 GLY C O 1
ATOM 2272 N N . GLU C 1 62 ? 15.891 21.434 -8.727 1.00 18.61 74 GLU C N 1
ATOM 2273 C CA . GLU C 1 62 ? 16.471 21.850 -7.464 1.00 17.99 74 GLU C CA 1
ATOM 2274 C C . GLU C 1 62 ? 17.945 21.538 -7.431 1.00 18.23 74 GLU C C 1
ATOM 2275 O O . GLU C 1 62 ? 18.397 20.477 -7.862 1.00 15.93 74 GLU C O 1
ATOM 2281 N N . ILE C 1 63 ? 18.715 22.479 -6.907 1.00 20.27 75 ILE C N 1
ATOM 2282 C CA . ILE C 1 63 ? 20.162 22.375 -6.879 1.00 23.34 75 ILE C CA 1
ATOM 2283 C C . ILE C 1 63 ? 20.639 22.335 -5.453 1.00 23.96 75 ILE C C 1
ATOM 2284 O O . ILE C 1 63 ? 21.722 21.785 -5.154 1.00 24.58 75 ILE C O 1
ATOM 2289 N N . LYS C 1 64 ? 19.860 22.974 -4.581 1.00 22.47 76 LYS C N 1
ATOM 2290 C CA . LYS C 1 64 ? 19.875 22.687 -3.162 1.00 22.47 76 LYS C CA 1
ATOM 2291 C C . LYS C 1 64 ? 18.837 23.300 -2.316 1.00 21.49 76 LYS C C 1
ATOM 2292 O O . LYS C 1 64 ? 18.095 24.103 -2.786 1.00 18.10 76 LYS C O 1
ATOM 2298 N N . ARG C 1 65 ? 18.779 22.895 -1.063 1.00 19.63 77 ARG C N 1
ATOM 2299 C CA . ARG C 1 65 ? 17.785 23.469 -0.179 1.00 21.10 77 ARG C CA 1
ATOM 2300 C C . ARG C 1 65 ? 18.334 23.587 1.222 1.00 21.43 77 ARG C C 1
ATOM 2301 O O . ARG C 1 65 ? 19.311 22.914 1.566 1.00 21.02 77 ARG C O 1
ATOM 2309 N N . ASN C 1 66 ? 17.721 24.475 1.980 1.00 20.79 78 ASN C N 1
ATOM 2310 C CA . ASN C 1 66 ? 17.993 24.647 3.368 1.00 22.04 78 ASN C CA 1
ATOM 2311 C C . ASN C 1 66 ? 16.716 25.000 4.170 1.00 20.71 78 ASN C C 1
ATOM 2312 O O . ASN C 1 66 ? 15.691 25.584 3.688 1.00 19.57 78 ASN C O 1
ATOM 2317 N N . ASP C 1 67 ? 16.785 24.685 5.432 1.00 20.08 79 ASP C N 1
ATOM 2318 C CA . ASP C 1 67 ? 15.761 25.089 6.369 1.00 20.82 79 ASP C CA 1
ATOM 2319 C C . ASP C 1 67 ? 15.870 26.591 6.638 1.00 21.07 79 ASP C C 1
ATOM 2320 O O . ASP C 1 67 ? 16.917 27.194 6.394 1.00 19.30 79 ASP C O 1
ATOM 2325 N N . ILE C 1 68 ? 14.792 27.191 7.178 1.00 21.41 80 ILE C N 1
ATOM 2326 C CA . ILE C 1 68 ? 14.867 28.570 7.673 1.00 22.03 80 ILE C CA 1
ATOM 2327 C C . ILE C 1 68 ? 16.084 28.775 8.635 1.00 20.97 80 ILE C C 1
ATOM 2328 O O . ILE C 1 68 ? 16.435 27.898 9.434 1.00 19.97 80 ILE C O 1
ATOM 2333 N N . ASP C 1 69 ? 16.705 29.936 8.495 1.00 20.66 81 ASP C N 1
ATOM 2334 C CA . ASP C 1 69 ? 17.834 30.433 9.298 1.00 20.24 81 ASP C CA 1
ATOM 2335 C C . ASP C 1 69 ? 19.143 29.658 9.037 1.00 20.19 81 ASP C C 1
ATOM 2336 O O . ASP C 1 69 ? 20.119 29.842 9.785 1.00 21.95 81 ASP C O 1
ATOM 2341 N N . LYS C 1 70 ? 19.168 28.775 8.045 1.00 18.51 82 LYS C N 1
ATOM 2342 C CA . LYS C 1 70 ? 20.379 28.050 7.702 1.00 18.91 82 LYS C CA 1
ATOM 2343 C C . LYS C 1 70 ? 20.878 28.615 6.366 1.00 18.56 82 LYS C C 1
ATOM 2344 O O . LYS C 1 70 ? 20.194 28.551 5.334 1.00 18.15 82 LYS C O 1
ATOM 2350 N N . PRO C 1 71 ? 21.990 29.321 6.388 1.00 19.07 83 PRO C N 1
ATOM 2351 C CA . PRO C 1 71 ? 22.507 29.902 5.153 1.00 18.72 83 PRO C CA 1
ATOM 2352 C C . PRO C 1 71 ? 22.768 28.827 4.090 1.00 17.26 83 PRO C C 1
ATOM 2353 O O . PRO C 1 71 ? 23.279 27.746 4.391 1.00 17.05 83 PRO C O 1
ATOM 2357 N N . LEU C 1 72 ? 22.292 29.134 2.896 1.00 17.29 84 LEU C N 1
ATOM 2358 C CA . LEU C 1 72 ? 22.493 28.334 1.697 1.00 17.62 84 LEU C CA 1
ATOM 2359 C C . LEU C 1 72 ? 23.636 28.922 0.870 1.00 18.32 84 LEU C C 1
ATOM 2360 O O . LEU C 1 72 ? 23.507 30.020 0.368 1.00 20.64 84 LEU C O 1
ATOM 2365 N N . LYS C 1 73 ? 24.728 28.161 0.676 1.00 16.94 85 LYS C N 1
ATOM 2366 C CA . LYS C 1 73 ? 25.856 28.609 -0.139 1.00 17.71 85 LYS C CA 1
ATOM 2367 C C . LYS C 1 73 ? 26.095 27.618 -1.265 1.00 17.23 85 LYS C C 1
ATOM 2368 O O . LYS C 1 73 ? 26.024 26.415 -1.068 1.00 15.97 85 LYS C O 1
ATOM 2374 N N . TYR C 1 74 ? 26.341 28.121 -2.458 1.00 16.72 86 TYR C N 1
ATOM 2375 C CA . TYR C 1 74 ? 26.415 27.230 -3.611 1.00 16.82 86 TYR C CA 1
ATOM 2376 C C . TYR C 1 74 ? 27.264 27.917 -4.681 1.00 16.90 86 TYR C C 1
ATOM 2377 O O . TYR C 1 74 ? 27.143 29.102 -4.854 1.00 19.33 86 TYR C O 1
ATOM 2386 N N . GLU C 1 75 ? 28.163 27.181 -5.318 1.00 15.74 87 GLU C N 1
ATOM 2387 C CA . GLU C 1 75 ? 29.110 27.746 -6.289 1.00 15.99 87 GLU C CA 1
ATOM 2388 C C . GLU C 1 75 ? 28.865 27.137 -7.665 1.00 16.38 87 GLU C C 1
ATOM 2389 O O . GLU C 1 75 ? 28.814 25.933 -7.801 1.00 15.22 87 GLU C O 1
ATOM 2395 N N . ASP C 1 76 ? 28.735 27.985 -8.685 1.00 17.15 88 ASP C N 1
ATOM 2396 C CA . ASP C 1 76 ? 28.862 27.515 -10.076 1.00 19.49 88 ASP C CA 1
ATOM 2397 C C . ASP C 1 76 ? 29.408 28.596 -10.980 1.00 19.85 88 ASP C C 1
ATOM 2398 O O . ASP C 1 76 ? 29.526 29.724 -10.570 1.00 19.53 88 ASP C O 1
ATOM 2403 N N . TYR C 1 77 ? 29.684 28.236 -12.233 1.00 21.48 89 TYR C N 1
ATOM 2404 C CA . TYR C 1 77 ? 30.437 29.048 -13.166 1.00 23.01 89 TYR C CA 1
ATOM 2405 C C . TYR C 1 77 ? 29.991 28.618 -14.580 1.00 24.33 89 TYR C C 1
ATOM 2406 O O . TYR C 1 77 ? 30.606 27.763 -15.181 1.00 25.27 89 TYR C O 1
ATOM 2415 N N . TYR C 1 78 ? 28.911 29.181 -15.065 1.00 23.30 90 TYR C N 1
ATOM 2416 C CA . TYR C 1 78 ? 28.400 28.866 -16.405 1.00 25.60 90 TYR C CA 1
ATOM 2417 C C . TYR C 1 78 ? 28.734 30.041 -17.316 1.00 27.57 90 TYR C C 1
ATOM 2418 O O . TYR C 1 78 ? 28.565 31.199 -16.924 1.00 28.57 90 TYR C O 1
ATOM 2427 N N . THR C 1 79 ? 29.250 29.743 -18.501 1.00 29.27 91 THR C N 1
ATOM 2428 C CA . THR C 1 79 ? 29.584 30.788 -19.480 1.00 31.06 91 THR C CA 1
ATOM 2429 C C . THR C 1 79 ? 28.380 31.491 -20.080 1.00 31.88 91 THR C C 1
ATOM 2430 O O . THR C 1 79 ? 28.473 32.649 -20.473 1.00 33.45 91 THR C O 1
ATOM 2434 N N . SER C 1 80 ? 27.230 30.833 -20.129 1.00 32.81 92 SER C N 1
ATOM 2435 C CA . SER C 1 80 ? 26.068 31.476 -20.699 1.00 33.79 92 SER C CA 1
ATOM 2436 C C . SER C 1 80 ? 25.291 32.230 -19.588 1.00 34.09 92 SER C C 1
ATOM 2437 O O . SER C 1 80 ? 25.497 32.001 -18.401 1.00 33.68 92 SER C O 1
ATOM 2440 N N . GLY C 1 81 ? 24.405 33.153 -19.970 1.00 33.90 93 GLY C N 1
ATOM 2441 C CA . GLY C 1 81 ? 23.658 33.877 -18.949 1.00 33.57 93 GLY C CA 1
ATOM 2442 C C . GLY C 1 81 ? 22.498 33.067 -18.386 1.00 32.08 93 GLY C C 1
ATOM 2443 O O . GLY C 1 81 ? 21.390 33.060 -18.965 1.00 34.29 93 GLY C O 1
ATOM 2444 N N . LEU C 1 82 ? 22.722 32.389 -17.268 1.00 30.09 94 LEU C N 1
ATOM 2445 C CA . LEU C 1 82 ? 21.634 31.633 -16.627 1.00 28.00 94 LEU C CA 1
ATOM 2446 C C . LEU C 1 82 ? 21.087 32.308 -15.346 1.00 24.59 94 LEU C C 1
ATOM 2447 O O . LEU C 1 82 ? 21.845 32.779 -14.484 1.00 23.59 94 LEU C O 1
ATOM 2452 N N . SER C 1 83 ? 19.766 32.365 -15.268 1.00 21.70 95 SER C N 1
ATOM 2453 C CA . SER C 1 83 ? 19.004 32.805 -14.094 1.00 20.66 95 SER C CA 1
ATOM 2454 C C . SER C 1 83 ? 18.945 31.736 -12.968 1.00 18.67 95 SER C C 1
ATOM 2455 O O . SER C 1 83 ? 19.241 30.563 -13.208 1.00 17.93 95 SER C O 1
ATOM 2458 N N . TRP C 1 84 ? 18.582 32.142 -11.751 1.00 16.77 96 TRP C N 1
ATOM 2459 C CA . TRP C 1 84 ? 18.264 31.189 -10.681 1.00 16.29 96 TRP C CA 1
ATOM 2460 C C . TRP C 1 84 ? 16.962 31.597 -10.034 1.00 16.37 96 TRP C C 1
ATOM 2461 O O . TRP C 1 84 ? 16.523 32.702 -10.216 1.00 16.85 96 TRP C O 1
ATOM 2472 N N . ILE C 1 85 ? 16.311 30.672 -9.334 1.00 16.89 97 ILE C N 1
ATOM 2473 C CA . ILE C 1 85 ? 15.082 30.970 -8.632 1.00 15.96 97 ILE C CA 1
ATOM 2474 C C . ILE C 1 85 ? 15.196 30.454 -7.197 1.00 15.77 97 ILE C C 1
ATOM 2475 O O . ILE C 1 85 ? 15.609 29.322 -7.008 1.00 15.36 97 ILE C O 1
ATOM 2480 N N . TRP C 1 86 ? 14.867 31.296 -6.232 1.00 15.52 98 TRP C N 1
ATOM 2481 C CA . TRP C 1 86 ? 14.629 30.927 -4.837 1.00 16.17 98 TRP C CA 1
ATOM 2482 C C . TRP C 1 86 ? 13.154 30.622 -4.656 1.00 16.12 98 TRP C C 1
ATOM 2483 O O . TRP C 1 86 ? 12.286 31.457 -4.967 1.00 17.74 98 TRP C O 1
ATOM 2494 N N . LYS C 1 87 ? 12.849 29.417 -4.215 1.00 14.83 99 LYS C N 1
ATOM 2495 C CA . LYS C 1 87 ? 11.529 29.055 -3.822 1.00 13.95 99 LYS C CA 1
ATOM 2496 C C . LYS C 1 87 ? 11.410 28.987 -2.304 1.00 14.58 99 LYS C C 1
ATOM 2497 O O . LYS C 1 87 ? 12.180 28.269 -1.619 1.00 16.38 99 LYS C O 1
ATOM 2503 N N . ILE C 1 88 ? 10.448 29.741 -1.772 1.00 14.98 100 ILE C N 1
ATOM 2504 C CA . ILE C 1 88 ? 10.140 29.764 -0.358 1.00 15.20 100 ILE C CA 1
ATOM 2505 C C . ILE C 1 88 ? 8.844 28.954 -0.177 1.00 15.73 100 ILE C C 1
ATOM 2506 O O . ILE C 1 88 ? 7.769 29.320 -0.758 1.00 16.36 100 ILE C O 1
ATOM 2511 N N . LYS C 1 89 ? 8.913 27.893 0.607 1.00 15.62 101 LYS C N 1
ATOM 2512 C CA . LYS C 1 89 ? 7.762 27.096 0.904 1.00 16.91 101 LYS C CA 1
ATOM 2513 C C . LYS C 1 89 ? 7.370 27.286 2.345 1.00 17.37 101 LYS C C 1
ATOM 2514 O O . LYS C 1 89 ? 8.196 27.045 3.271 1.00 17.34 101 LYS C O 1
ATOM 2520 N N . ASN C 1 90 ? 6.135 27.713 2.556 1.00 17.01 102 ASN C N 1
ATOM 2521 C CA . ASN C 1 90 ? 5.561 27.736 3.900 1.00 17.69 102 ASN C CA 1
ATOM 2522 C C . ASN C 1 90 ? 4.961 26.358 4.258 1.00 17.79 102 ASN C C 1
ATOM 2523 O O . ASN C 1 90 ? 3.952 25.952 3.704 1.00 17.98 102 ASN C O 1
ATOM 2528 N N . ASN C 1 91 ? 5.620 25.628 5.165 1.00 17.89 103 ASN C N 1
ATOM 2529 C CA . ASN C 1 91 ? 5.169 24.313 5.593 1.00 18.64 103 ASN C CA 1
ATOM 2530 C C . ASN C 1 91 ? 4.080 24.374 6.659 1.00 20.42 103 ASN C C 1
ATOM 2531 O O . ASN C 1 91 ? 3.401 23.376 6.893 1.00 21.07 103 ASN C O 1
ATOM 2536 N N . SER C 1 92 ? 3.948 25.544 7.284 1.00 20.55 104 SER C N 1
ATOM 2537 C CA . SER C 1 92 ? 2.970 25.812 8.328 1.00 20.64 104 SER C CA 1
ATOM 2538 C C . SER C 1 92 ? 1.698 26.406 7.759 1.00 20.89 104 SER C C 1
ATOM 2539 O O . SER C 1 92 ? 1.717 27.062 6.708 1.00 19.76 104 SER C O 1
ATOM 2542 N N . SER C 1 93 ? 0.610 26.176 8.487 1.00 21.17 105 SER C N 1
ATOM 2543 C CA . SER C 1 93 ? -0.687 26.830 8.246 1.00 22.11 105 SER C CA 1
ATOM 2544 C C . SER C 1 93 ? -0.699 28.334 8.566 1.00 22.86 105 SER C C 1
ATOM 2545 O O . SER C 1 93 ? -1.604 29.083 8.126 1.00 23.49 105 SER C O 1
ATOM 2548 N N . GLU C 1 94 ? 0.229 28.788 9.382 1.00 22.79 106 GLU C N 1
ATOM 2549 C CA . GLU C 1 94 ? 0.237 30.176 9.808 1.00 22.69 106 GLU C CA 1
ATOM 2550 C C . GLU C 1 94 ? 0.790 31.100 8.725 1.00 22.09 106 GLU C C 1
ATOM 2551 O O . GLU C 1 94 ? 1.924 30.955 8.270 1.00 20.92 106 GLU C O 1
ATOM 2557 N N . THR C 1 95 ? -0.031 32.066 8.303 1.00 19.30 107 THR C N 1
ATOM 2558 C CA . THR C 1 95 ? 0.451 33.137 7.474 1.00 19.37 107 THR C CA 1
ATOM 2559 C C . THR C 1 95 ? 1.540 33.866 8.238 1.00 20.75 107 THR C C 1
ATOM 2560 O O . THR C 1 95 ? 1.308 34.345 9.370 1.00 20.44 107 THR C O 1
ATOM 2564 N N . SER C 1 96 ? 2.710 33.961 7.612 1.00 20.10 108 SER C N 1
ATOM 2565 C CA . SER C 1 96 ? 3.900 34.491 8.284 1.00 20.66 108 SER C CA 1
ATOM 2566 C C . SER C 1 96 ? 4.745 35.514 7.527 1.00 19.58 108 SER C C 1
ATOM 2567 O O . SER C 1 96 ? 4.924 35.441 6.323 1.00 19.79 108 SER C O 1
ATOM 2570 N N . ASN C 1 97 ? 5.360 36.433 8.260 1.00 19.09 109 ASN C N 1
ATOM 2571 C CA . ASN C 1 97 ? 6.440 37.254 7.701 1.00 18.66 109 ASN C CA 1
ATOM 2572 C C . ASN C 1 97 ? 7.539 36.364 7.129 1.00 17.71 109 ASN C C 1
ATOM 2573 O O . ASN C 1 97 ? 7.816 35.301 7.658 1.00 19.63 109 ASN C O 1
ATOM 2578 N N . TYR C 1 98 ? 8.163 36.809 6.058 1.00 17.66 110 TYR C N 1
ATOM 2579 C CA . TYR C 1 98 ? 9.465 36.282 5.654 1.00 17.80 110 TYR C CA 1
ATOM 2580 C C . TYR C 1 98 ? 10.414 37.398 5.260 1.00 18.08 110 TYR C C 1
ATOM 2581 O O . TYR C 1 98 ? 10.013 38.441 4.797 1.00 16.98 110 TYR C O 1
ATOM 2590 N N . SER C 1 99 ? 11.707 37.152 5.432 1.00 18.60 111 SER C N 1
ATOM 2591 C CA . SER C 1 99 ? 12.701 37.931 4.743 1.00 19.56 111 SER C CA 1
ATOM 2592 C C . SER C 1 99 ? 13.773 37.027 4.164 1.00 18.53 111 SER C C 1
ATOM 2593 O O . SER C 1 99 ? 14.189 36.120 4.829 1.00 20.72 111 SER C O 1
ATOM 2596 N N . LEU C 1 100 ? 14.201 37.297 2.947 1.00 17.46 112 LEU C N 1
ATOM 2597 C CA . LEU C 1 100 ? 15.224 36.491 2.275 1.00 17.63 112 LEU C CA 1
ATOM 2598 C C . LEU C 1 100 ? 16.395 37.381 1.917 1.00 17.83 112 LEU C C 1
ATOM 2599 O O . LEU C 1 100 ? 16.246 38.252 1.085 1.00 17.08 112 LEU C O 1
ATOM 2604 N N . ASP C 1 101 ? 17.563 37.108 2.520 1.00 16.91 113 ASP C N 1
ATOM 2605 C CA . ASP C 1 101 ? 18.790 37.733 2.088 1.00 17.98 113 ASP C CA 1
ATOM 2606 C C . ASP C 1 101 ? 19.329 36.897 0.981 1.00 18.03 113 ASP C C 1
ATOM 2607 O O . ASP C 1 101 ? 19.394 35.711 1.137 1.00 19.26 113 ASP C O 1
ATOM 2612 N N . ALA C 1 102 ? 19.668 37.482 -0.151 1.00 18.26 114 ALA C N 1
ATOM 2613 C CA . ALA C 1 102 ? 20.127 36.674 -1.259 1.00 18.81 114 ALA C CA 1
ATOM 2614 C C . ALA C 1 102 ? 20.984 37.483 -2.224 1.00 19.77 114 ALA C C 1
ATOM 2615 O O . ALA C 1 102 ? 20.786 38.699 -2.439 1.00 20.66 114 ALA C O 1
ATOM 2617 N N . THR C 1 103 ? 22.006 36.821 -2.759 1.00 19.78 115 THR C N 1
ATOM 2618 C CA . THR C 1 103 ? 22.752 37.306 -3.891 1.00 21.29 115 THR C CA 1
ATOM 2619 C C . THR C 1 103 ? 21.860 37.789 -5.002 1.00 22.64 115 THR C C 1
ATOM 2620 O O . THR C 1 103 ? 21.006 37.041 -5.463 1.00 22.33 115 THR C O 1
ATOM 2624 N N . VAL C 1 104 ? 22.078 39.013 -5.462 1.00 25.67 116 VAL C N 1
ATOM 2625 C CA . VAL C 1 104 ? 21.384 39.535 -6.653 1.00 27.85 116 VAL C CA 1
ATOM 2626 C C . VAL C 1 104 ? 22.403 39.941 -7.698 1.00 31.50 116 VAL C C 1
ATOM 2627 O O . VAL C 1 104 ? 23.531 40.232 -7.355 1.00 32.08 116 VAL C O 1
ATOM 2631 N N . HIS C 1 105 ? 22.017 39.991 -8.976 1.00 36.08 117 HIS C N 1
ATOM 2632 C CA . HIS C 1 105 ? 22.973 40.449 -9.987 1.00 39.75 117 HIS C CA 1
ATOM 2633 C C . HIS C 1 105 ? 23.245 41.962 -9.931 1.00 41.07 117 HIS C C 1
ATOM 2634 O O . HIS C 1 105 ? 24.395 42.386 -9.715 1.00 43.19 117 HIS C O 1
ATOM 2641 N N . ASP C 1 106 ? 22.213 42.761 -10.141 1.00 41.80 118 ASP C N 1
ATOM 2642 C CA . ASP C 1 106 ? 22.347 44.213 -10.075 1.00 42.15 118 ASP C CA 1
ATOM 2643 C C . ASP C 1 106 ? 21.596 44.717 -8.835 1.00 42.54 118 ASP C C 1
ATOM 2644 O O . ASP C 1 106 ? 22.218 44.967 -7.779 1.00 43.37 118 ASP C O 1
ATOM 2649 N N . ASP C 1 107 ? 20.273 44.835 -8.955 1.00 41.63 119 ASP C N 1
ATOM 2650 C CA . ASP C 1 107 ? 19.455 45.487 -7.935 1.00 41.17 119 ASP C CA 1
ATOM 2651 C C . ASP C 1 107 ? 18.069 44.867 -7.857 1.00 40.31 119 ASP C C 1
ATOM 2652 O O . ASP C 1 107 ? 17.440 44.649 -8.884 1.00 39.82 119 ASP C O 1
ATOM 2657 N N . LYS C 1 108 ? 17.565 44.662 -6.643 1.00 39.36 120 LYS C N 1
ATOM 2658 C CA . LYS C 1 108 ? 16.244 44.064 -6.479 1.00 38.51 120 LYS C CA 1
ATOM 2659 C C . LYS C 1 108 ? 15.108 44.907 -7.081 1.00 37.10 120 LYS C C 1
ATOM 2660 O O . LYS C 1 108 ? 15.182 46.149 -7.121 1.00 37.03 120 LYS C O 1
ATOM 2666 N N . GLU C 1 109 ? 14.093 44.215 -7.601 1.00 35.22 121 GLU C N 1
ATOM 2667 C CA . GLU C 1 109 ? 12.909 44.821 -8.206 1.00 34.03 121 GLU C CA 1
ATOM 2668 C C . GLU C 1 109 ? 11.668 44.056 -7.736 1.00 33.05 121 GLU C C 1
ATOM 2669 O O . GLU C 1 109 ? 11.753 42.851 -7.419 1.00 30.05 121 GLU C O 1
ATOM 2675 N N . ASP C 1 110 ? 10.520 44.741 -7.703 1.00 29.92 122 ASP C N 1
ATOM 2676 C CA . ASP C 1 110 ? 9.254 44.109 -7.298 1.00 29.66 122 ASP C CA 1
ATOM 2677 C C . ASP C 1 110 ? 8.931 42.926 -8.191 1.00 27.44 122 ASP C C 1
ATOM 2678 O O . ASP C 1 110 ? 8.375 41.880 -7.740 1.00 27.10 122 ASP C O 1
ATOM 2683 N N . SER C 1 111 ? 9.288 43.072 -9.462 1.00 24.63 123 SER C N 1
ATOM 2684 C CA . SER C 1 111 ? 8.949 42.062 -10.440 1.00 23.78 123 SER C CA 1
ATOM 2685 C C . SER C 1 111 ? 9.777 40.795 -10.241 1.00 22.21 123 SER C C 1
ATOM 2686 O O . SER C 1 111 ? 9.495 39.785 -10.854 1.00 23.86 123 SER C O 1
ATOM 2689 N N . ASP C 1 112 ? 10.778 40.829 -9.378 1.00 21.13 124 ASP C N 1
ATOM 2690 C CA . ASP C 1 112 ? 11.531 39.597 -9.103 1.00 20.32 124 ASP C CA 1
ATOM 2691 C C . ASP C 1 112 ? 10.665 38.521 -8.452 1.00 19.18 124 ASP C C 1
ATOM 2692 O O . ASP C 1 112 ? 11.036 37.344 -8.468 1.00 16.50 124 ASP C O 1
ATOM 2697 N N . VAL C 1 113 ? 9.600 38.937 -7.771 1.00 17.34 125 VAL C N 1
ATOM 2698 C CA . VAL C 1 113 ? 8.647 37.983 -7.213 1.00 17.32 125 VAL C CA 1
ATOM 2699 C C . VAL C 1 113 ? 7.770 37.479 -8.336 1.00 16.95 125 VAL C C 1
ATOM 2700 O O . VAL C 1 113 ? 7.077 38.254 -8.945 1.00 16.30 125 VAL C O 1
ATOM 2704 N N . L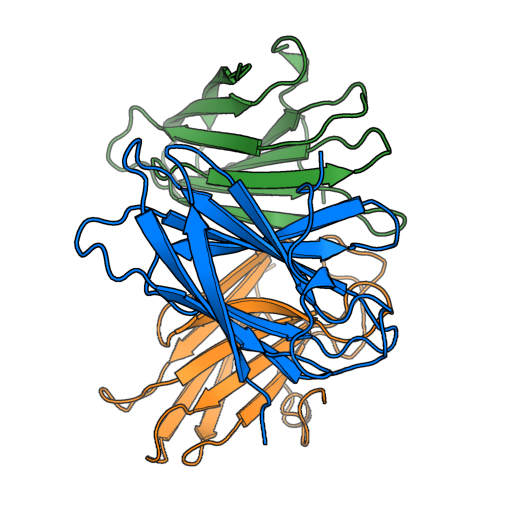EU C 1 114 ? 7.794 36.190 -8.592 1.00 15.01 126 LEU C N 1
ATOM 2705 C CA . LEU C 1 114 ? 7.155 35.624 -9.728 1.00 16.00 126 LEU C CA 1
ATOM 2706 C C . LEU C 1 114 ? 5.693 35.289 -9.381 1.00 17.78 126 LEU C C 1
ATOM 2707 O O . LEU C 1 114 ? 5.362 35.030 -8.219 1.00 16.73 126 LEU C O 1
ATOM 2712 N N . THR C 1 115 ? 4.830 35.235 -10.386 1.00 18.74 127 THR C N 1
ATOM 2713 C CA . THR C 1 115 ? 3.461 34.780 -10.120 1.00 19.39 127 THR C CA 1
ATOM 2714 C C . THR C 1 115 ? 3.432 33.286 -9.923 1.00 19.85 127 THR C C 1
ATOM 2715 O O . THR C 1 115 ? 2.561 32.760 -9.238 1.00 20.16 127 THR C O 1
ATOM 2719 N N . LYS C 1 116 ? 4.390 32.568 -10.510 1.00 18.63 128 LYS C N 1
ATOM 2720 C CA . LYS C 1 116 ? 4.310 31.135 -10.503 1.00 20.01 128 LYS C CA 1
ATOM 2721 C C . LYS C 1 116 ? 5.719 30.578 -10.467 1.00 20.03 128 LYS C C 1
ATOM 2722 O O . LYS C 1 116 ? 6.521 30.986 -11.307 1.00 22.10 128 LYS C O 1
ATOM 2728 N N . CYS C 1 117 ? 5.985 29.659 -9.551 1.00 20.11 129 CYS C N 1
ATOM 2729 C CA . CYS C 1 117 ? 7.239 28.918 -9.539 1.00 21.17 129 CYS C CA 1
ATOM 2730 C C . CYS C 1 117 ? 7.320 27.982 -10.767 1.00 21.90 129 CYS C C 1
ATOM 2731 O O . CYS C 1 117 ? 6.267 27.613 -11.357 1.00 24.94 129 CYS C O 1
ATOM 2734 N N . PRO C 1 118 ? 8.507 27.567 -11.154 1.00 21.54 130 PRO C N 1
ATOM 2735 C CA . PRO C 1 118 ? 8.647 26.598 -12.239 1.00 23.78 130 PRO C CA 1
ATOM 2736 C C . PRO C 1 118 ? 7.828 25.372 -11.905 1.00 25.30 130 PRO C C 1
ATOM 2737 O O . PRO C 1 118 ? 7.772 24.981 -10.724 1.00 25.27 130 PRO C O 1
ATOM 2741 N N . VAL C 1 119 ? 7.087 24.887 -12.899 1.00 27.14 131 VAL C N 1
ATOM 2742 C CA . VAL C 1 119 ? 6.180 23.738 -12.749 1.00 27.81 131 VAL C CA 1
ATOM 2743 C C . VAL C 1 119 ? 6.385 22.807 -13.919 1.00 28.34 131 VAL C C 1
ATOM 2744 O O . VAL C 1 119 ? 5.883 21.678 -13.905 1.00 29.26 131 VAL C O 1
#

Foldseek 3Di:
DFDKDKDKDKAAFQGKWKFKAPAVQDFDWFKKKKAKEFPPPPFWKKKWKWWQDPVPGIDTPDIDIHPDMDMDTDNDGTGTMMMIMMGGNGNHITMMMMIITHDPHDDPPRTDPDDGD/DFDKDKDKDKAAFFGKWKFKAPPVQAADFFKKKKAKAFPDPPWWKKKWKWWLQPPPGIDTDDMDIHPDMDMDGDDPDRGTMMMIMMTGNGNHMTMMMMIITHPDDDDPPSTDPDDDD/DFDKDKDKDKAAFQGKWKFKALPVQDFDWFKKKKAKAFPDPPWWKKKFKWWDPPPRFIDTPDIDTHRDMDIDGDGDRTRTMMMIMMGGPGNHITMMMMIIGHDPDDDPPRIDPDDGD

InterPro domains:
  IPR015227 Mitogen, Yersinia pseudotuberculosis [PF09144] (35-151)
  IPR036475 Mitogen Ypm superfamily [G3DSA:2.60.120.510] (33-151)
  IPR036475 Mitogen Ypm superfamily [SSF101606] (35-151)

Organism: Yersinia pseudotuberculosis (NCBI:txid633)

Secondary structure (DSSP, 8-state):
---EEEEEEEE-TT-EEEEEESTT-----EEEEEEEE-S-TT--EEEEEEEE-SSSEEEEEEEEETT--EEEEEEESS---EEEEEEE-SSS-EEEEEEEE-SS---GGGB-SS---/---EEEEEEEE-TT-EEEEEE-TT-----EEEEEEEE-S-TT--EEEEEEE-TTSSEEEEEEEEETT--EEEEE--SS---EEEEEEE-SSS-EEEEEEEE-SS---GGGB-SS---/---EEEEEEEE-TT-EEEEEESTT----EEEEEEEEE-S-TT--EEEEEEEE-SSS-EEEEEEEETTS-EEEEEEESS---EEEEEEE-SSS-EEEEEEEE-SS---GGGB-SS---

Solvent-accessible surface area: 16889 Å² total; per-residue (Å²): 217,106,71,71,15,60,8,93,23,92,2,133,27,109,22,86,31,2,1,23,9,10,86,114,25,80,94,68,32,14,57,2,53,0,6,0,68,24,114,30,149,118,16,74,2,20,0,2,0,0,22,33,48,56,68,56,11,39,3,9,42,46,58,42,92,27,82,116,67,1,76,8,4,8,24,26,98,69,12,42,14,2,3,2,10,0,51,0,52,26,88,90,76,4,40,10,23,0,33,0,4,14,48,77,111,104,85,142,71,8,66,52,145,127,20,23,138,197,125,62,91,18,56,9,91,24,91,3,131,27,132,21,92,26,2,1,26,8,4,101,117,35,108,110,78,50,22,76,10,49,0,6,0,65,24,117,40,147,120,18,74,1,15,0,0,0,0,4,39,34,47,68,47,16,50,0,8,49,48,48,31,91,33,86,125,71,0,85,7,15,11,38,31,65,101,15,26,9,6,3,2,8,0,34,5,54,30,91,109,70,9,47,11,22,0,34,0,8,11,35,52,120,108,72,144,66,12,62,51,147,140,20,19,127,216,114,70,68,17,60,12,93,26,93,2,131,28,121,20,84,27,1,0,28,6,10,76,148,30,122,82,144,27,18,84,8,54,0,6,1,66,24,116,33,148,117,17,69,0,23,1,2,0,1,12,41,31,43,87,39,29,56,0,5,45,48,52,30,77,22,85,123,71,0,88,6,16,1,24,18,107,62,31,30,17,6,6,3,12,0,61,0,52,24,90,92,74,4,51,10,22,0,36,0,21,13,39,97,114,109,94,140,70,10,67,50,149,135,7,18,122

CATH classification: 2.60.120.510

Nearest PDB structures (foldseek):
  1pm4-assembly1_C  TM=9.875E-01  e=2.417E-20  Yersinia pseudotuberculosis
  1poq-assembly1_A  TM=7.257E-01  e=7.958E-13  Yersinia pseudotuberculosis
  6i56-assembly1_A  TM=6.407E-01  e=2.577E-02  Bacillus subtilis subsp. subtilis str. 168
  6u6n-assembly1_C  TM=4.527E-01  e=5.817E-03  Homo sapiens
  6uwr-assembly1_A  TM=2.642E-01  e=2.338E-01  Clostridioides difficile